Protein AF-A0A973HPZ7-F1 (afdb_monomer_lite)

pLDDT: mean 86.0, std 14.87, range [38.22, 98.25]

Sequence (186 aa):
NDDDDAFWKPLLKDAVTVKKNSGVIDTLVTANVGAGFLAVRHKYDTAIDLEKTPLFQLPVDVSFDSKVNVHMLIDEITYIIQLTAPLAKAKSLLSSEFEQGEQFRIPNLENSFMSSRLLAKHQGDMIRFNLYKRLKQMGHTGDFKLHSITVGNTSNKDYLLAGNGGNNAGSQYGLGRPRFLKSNSE

Foldseek 3Di:
DPPPPDQWADPDNQQWDWDADDDQLGIKIFGQAQADWSKTKGFDPFWDQCVFFQKKKKFKFQVLLAAKWKWWQWPNDIATAGERHDLAQFQADPDPVGPDDDSVPGGGDDPVVNVLRYLYYDDDRMDIDRNVVSCVVSVNDDSGTTGMMMMIDTQGPQRSRDNGSHQHGGRMMTIGDMDGHGPDDD

Radius of gyration: 15.88 Å; chains: 1; bounding box: 36×40×46 Å

Secondary structure (DSSP, 8-state):
---TT-SSEESSTTTEEEEE-SSSS-EEEEESSSSS--EEEEEEEEEEETTTS-EEEEEEE-TT----EEEEEETTEEEEEESSS--TT----SSTTTS-S-GGGSPPPPHHHHHHHEEEE--SSEEEEEHHHHHHHTT--S--EEEEEEEE--S-TT-TTTTSSPPPTT-EEEE---EEE-----

Structure (mmCIF, N/CA/C/O backbone):
data_AF-A0A973HPZ7-F1
#
_entry.id   AF-A0A973HPZ7-F1
#
loop_
_atom_site.group_PDB
_atom_site.id
_atom_site.type_symbol
_atom_site.label_atom_id
_atom_site.label_alt_id
_atom_site.label_comp_id
_a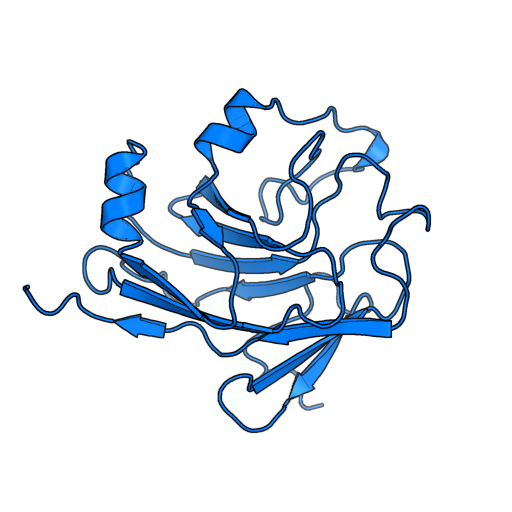tom_site.label_asym_id
_atom_site.label_entity_id
_atom_site.label_seq_id
_atom_site.pdbx_PDB_ins_code
_atom_site.Cartn_x
_atom_site.Cartn_y
_atom_site.Cartn_z
_atom_site.occupancy
_atom_site.B_iso_or_equiv
_atom_site.auth_seq_id
_atom_site.auth_comp_id
_atom_site.auth_asym_id
_atom_site.auth_atom_id
_atom_site.pdbx_PDB_model_num
ATOM 1 N N . ASN A 1 1 ? -10.830 -12.487 -20.595 1.00 38.22 1 ASN A N 1
ATOM 2 C CA . ASN A 1 1 ? -12.158 -12.405 -19.952 1.00 38.22 1 ASN A CA 1
ATOM 3 C C . ASN A 1 1 ? -12.177 -13.158 -18.625 1.00 38.22 1 ASN A C 1
ATOM 5 O O . ASN A 1 1 ? -13.040 -13.994 -18.450 1.00 38.22 1 ASN A O 1
ATOM 9 N N . ASP A 1 2 ? -11.259 -12.858 -17.698 1.00 38.38 2 ASP A N 1
ATOM 10 C CA . ASP A 1 2 ? -11.236 -13.485 -16.354 1.00 38.38 2 ASP A CA 1
ATOM 11 C C . ASP A 1 2 ? -10.651 -12.549 -15.264 1.00 38.38 2 ASP A C 1
ATOM 13 O O . ASP A 1 2 ? -10.336 -12.980 -14.157 1.00 38.38 2 ASP A O 1
ATOM 17 N N . ASP A 1 3 ? -10.483 -11.253 -15.566 1.00 51.22 3 ASP A N 1
ATOM 18 C CA . ASP A 1 3 ? -9.761 -10.302 -14.699 1.00 51.22 3 ASP A CA 1
ATOM 19 C C . ASP A 1 3 ? -10.653 -9.528 -13.710 1.00 51.22 3 ASP A C 1
ATOM 21 O O . ASP A 1 3 ? -10.130 -8.830 -12.839 1.00 51.22 3 ASP A O 1
ATOM 25 N N . ASP A 1 4 ? -11.984 -9.638 -13.794 1.00 54.28 4 ASP A N 1
ATOM 26 C CA . ASP A 1 4 ? -12.874 -8.839 -12.934 1.00 54.28 4 ASP A CA 1
ATOM 27 C C . ASP A 1 4 ? -12.864 -9.286 -11.458 1.00 54.28 4 ASP A C 1
ATOM 29 O O . ASP A 1 4 ? -13.061 -8.450 -10.569 1.00 54.28 4 ASP A O 1
ATOM 33 N N . ASP A 1 5 ? -12.487 -10.544 -11.190 1.00 70.00 5 ASP A N 1
ATOM 34 C CA . ASP A 1 5 ? -12.471 -11.164 -9.853 1.00 70.00 5 ASP A CA 1
ATOM 35 C C . ASP A 1 5 ? -11.104 -11.107 -9.136 1.00 70.00 5 ASP A C 1
ATOM 37 O O . ASP A 1 5 ? -10.918 -11.686 -8.056 1.00 70.00 5 ASP A O 1
ATOM 41 N N . ALA A 1 6 ? -10.098 -10.447 -9.718 1.00 84.31 6 ALA A N 1
ATOM 42 C CA . ALA A 1 6 ? -8.795 -10.301 -9.074 1.00 84.31 6 ALA A CA 1
ATOM 43 C C . ALA A 1 6 ? -8.865 -9.302 -7.900 1.00 84.31 6 ALA A C 1
ATOM 45 O O . ALA A 1 6 ? -9.273 -8.151 -8.066 1.00 84.31 6 ALA A O 1
ATOM 46 N N . PHE A 1 7 ? -8.423 -9.728 -6.707 1.00 93.12 7 PHE A N 1
ATOM 47 C CA . PHE A 1 7 ? -8.368 -8.862 -5.519 1.00 93.12 7 PHE A CA 1
ATOM 48 C C . PHE A 1 7 ? -7.406 -7.683 -5.731 1.00 93.12 7 PHE A C 1
ATOM 50 O O . PHE A 1 7 ? -7.767 -6.529 -5.495 1.00 93.12 7 PHE A O 1
ATOM 57 N N . TRP A 1 8 ? -6.191 -7.980 -6.201 1.00 95.38 8 TRP A N 1
ATOM 58 C CA . TRP A 1 8 ? -5.180 -6.992 -6.559 1.00 95.38 8 TRP A CA 1
ATOM 59 C C . TRP A 1 8 ? -5.318 -6.619 -8.031 1.00 95.38 8 TRP A C 1
ATOM 61 O O . TRP A 1 8 ? -5.149 -7.471 -8.902 1.00 95.38 8 TRP A O 1
ATOM 71 N N . LYS A 1 9 ? -5.592 -5.343 -8.308 1.00 94.25 9 LYS A N 1
ATOM 72 C CA . LYS A 1 9 ? -5.740 -4.830 -9.674 1.00 94.25 9 LYS A CA 1
ATOM 73 C C . LYS A 1 9 ? -4.526 -3.976 -10.047 1.00 94.25 9 LYS A C 1
ATOM 75 O O . LYS A 1 9 ? -4.103 -3.173 -9.213 1.00 94.25 9 LYS A O 1
ATOM 80 N N . PRO A 1 10 ? -3.953 -4.112 -11.257 1.00 92.00 10 PRO A N 1
ATOM 81 C CA . PRO A 1 10 ? -2.923 -3.198 -11.747 1.00 92.00 10 PRO A CA 1
ATOM 82 C C . PRO A 1 10 ? -3.340 -1.736 -11.567 1.00 92.00 10 PRO A C 1
ATOM 84 O O . PRO A 1 10 ? -4.463 -1.369 -11.910 1.00 92.00 10 PRO A O 1
ATOM 87 N N . LEU A 1 11 ? -2.444 -0.894 -11.045 1.00 87.56 11 LEU A N 1
ATOM 88 C CA . LEU A 1 11 ? -2.705 0.546 -10.966 1.00 87.56 11 LEU A CA 1
ATOM 89 C C . LEU A 1 11 ? -2.768 1.165 -12.371 1.00 87.56 11 LEU A C 1
ATOM 91 O O . LEU A 1 11 ? -3.640 1.980 -12.657 1.00 87.56 11 LEU A O 1
ATOM 95 N N . LEU A 1 12 ? -1.863 0.727 -13.249 1.00 84.44 12 LEU A N 1
ATOM 96 C CA . LEU A 1 12 ? -1.909 0.957 -14.688 1.00 84.44 12 LEU A CA 1
ATOM 97 C C . LEU A 1 12 ? -1.999 -0.397 -15.384 1.00 84.44 12 LEU A C 1
ATOM 99 O O . LEU A 1 12 ? -1.147 -1.257 -15.159 1.00 84.44 12 LEU A O 1
ATOM 103 N N . LYS A 1 13 ? -3.024 -0.566 -16.226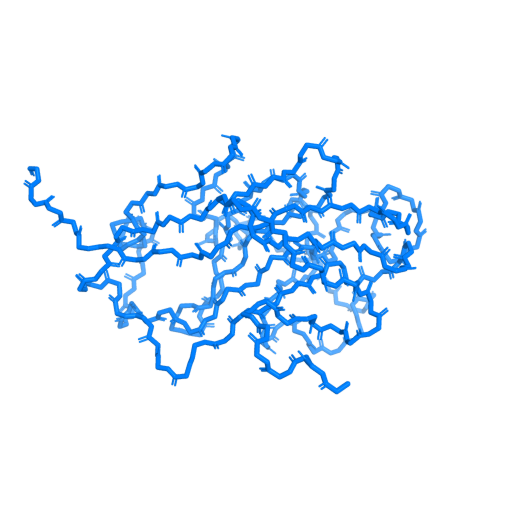 1.00 82.00 13 LYS A N 1
ATOM 104 C CA . LYS A 1 13 ? -3.415 -1.855 -16.814 1.00 82.00 13 LYS A CA 1
ATOM 105 C C . LYS A 1 13 ? -2.251 -2.619 -17.451 1.00 82.00 13 LYS A C 1
ATOM 107 O O . LYS A 1 13 ? -2.111 -3.809 -17.205 1.00 82.00 13 LYS A O 1
ATOM 112 N N . ASP A 1 14 ? -1.394 -1.925 -18.194 1.00 84.12 14 ASP A N 1
ATOM 113 C CA . ASP A 1 14 ? -0.334 -2.567 -18.979 1.00 84.12 14 ASP A CA 1
ATOM 114 C C . ASP A 1 14 ? 1.038 -2.548 -18.287 1.00 84.12 14 ASP A C 1
ATOM 116 O O . ASP A 1 14 ? 2.003 -3.117 -18.799 1.00 84.12 14 ASP A O 1
ATOM 120 N N . ALA A 1 15 ? 1.150 -1.923 -17.110 1.00 84.25 15 ALA A N 1
ATOM 121 C CA . ALA A 1 15 ? 2.433 -1.770 -16.427 1.00 84.25 15 ALA A CA 1
ATOM 122 C C . ALA A 1 15 ? 2.875 -3.044 -15.691 1.00 84.25 15 ALA A C 1
ATOM 124 O O . ALA A 1 15 ? 4.076 -3.284 -15.533 1.00 84.25 15 ALA A O 1
ATOM 125 N N . VAL A 1 16 ? 1.919 -3.871 -15.257 1.00 89.56 16 VAL A N 1
ATOM 126 C CA . VAL A 1 16 ? 2.193 -5.095 -14.499 1.00 89.56 16 VAL A CA 1
ATOM 127 C C . VAL A 1 16 ? 1.303 -6.246 -14.947 1.00 89.56 16 VAL A C 1
ATOM 129 O O . VAL A 1 16 ? 0.137 -6.056 -15.280 1.00 89.56 16 VAL A O 1
ATOM 132 N N . THR A 1 17 ? 1.843 -7.458 -14.893 1.00 92.94 17 THR A N 1
ATOM 133 C CA . THR A 1 17 ? 1.074 -8.699 -14.982 1.00 92.94 17 THR A CA 1
ATOM 134 C C . THR A 1 17 ? 0.812 -9.223 -13.573 1.00 92.94 17 THR A C 1
ATOM 136 O O . THR A 1 17 ? 1.745 -9.355 -12.778 1.00 92.94 17 THR A O 1
ATOM 139 N N . VAL A 1 18 ? -0.444 -9.554 -13.271 1.00 93.94 18 VAL A N 1
ATOM 140 C CA . VAL A 1 18 ? -0.862 -10.158 -11.998 1.00 93.94 18 VAL A CA 1
ATOM 141 C C . VAL A 1 18 ? -1.233 -11.615 -12.249 1.00 93.94 18 VAL A C 1
ATOM 143 O O . VAL A 1 18 ? -2.112 -11.902 -13.057 1.00 93.94 18 VAL A O 1
ATOM 146 N N . LYS A 1 19 ? -0.563 -12.549 -11.573 1.00 94.25 19 LYS A N 1
ATOM 147 C CA . LYS A 1 19 ? -0.859 -13.986 -11.661 1.00 94.25 19 LYS A CA 1
ATOM 148 C C . LYS A 1 19 ? -1.298 -14.519 -10.307 1.00 94.25 19 LYS A C 1
ATOM 150 O O . LYS A 1 19 ? -0.642 -14.262 -9.300 1.00 94.25 19 LYS A O 1
ATOM 155 N N . LYS A 1 20 ? -2.378 -15.302 -10.291 1.00 91.94 20 LYS A N 1
ATOM 156 C CA . LYS A 1 20 ? -2.768 -16.079 -9.109 1.00 91.94 20 LYS A CA 1
ATOM 157 C C . LYS A 1 20 ? -1.702 -17.139 -8.819 1.00 91.94 20 LYS A C 1
ATOM 159 O O . LYS A 1 20 ? -1.174 -17.761 -9.740 1.00 91.94 20 LYS A O 1
ATOM 164 N N . ASN A 1 21 ? -1.419 -17.340 -7.543 1.00 88.25 21 ASN A N 1
ATOM 165 C CA . ASN A 1 21 ? -0.536 -18.369 -7.016 1.00 88.25 21 ASN A CA 1
ATOM 166 C C . ASN A 1 21 ? -1.264 -19.155 -5.910 1.00 88.25 21 ASN A C 1
ATOM 168 O O . ASN A 1 21 ? -2.308 -18.730 -5.415 1.00 88.25 21 ASN A O 1
ATOM 172 N N . SER A 1 22 ? -0.735 -20.314 -5.525 1.00 83.19 22 SER A N 1
ATOM 173 C CA . SER A 1 22 ? -1.261 -21.108 -4.411 1.00 83.19 22 SER A CA 1
ATOM 174 C C . SER A 1 22 ? -0.506 -20.816 -3.115 1.00 83.19 22 SER A C 1
ATOM 176 O O . SER A 1 22 ? 0.723 -20.796 -3.116 1.00 83.19 22 SER A O 1
ATOM 178 N N . GLY A 1 23 ? -1.225 -20.692 -1.998 1.00 89.38 23 GLY A N 1
ATOM 179 C CA . GLY A 1 23 ? -0.636 -20.577 -0.661 1.00 89.38 23 GLY A CA 1
ATOM 180 C C . GLY A 1 23 ? -0.985 -19.270 0.044 1.00 89.38 23 GLY A C 1
ATOM 181 O O . GLY A 1 23 ? -2.019 -18.662 -0.216 1.00 89.38 23 GLY A O 1
ATOM 182 N N . VAL A 1 24 ? -0.132 -18.869 0.991 1.00 91.56 24 VAL A N 1
ATOM 183 C CA . VAL A 1 24 ? -0.304 -17.630 1.771 1.00 91.56 24 VAL A CA 1
ATOM 184 C C . VAL A 1 24 ? 0.003 -16.394 0.915 1.00 91.56 24 VAL A C 1
ATOM 186 O O . VAL A 1 24 ? -0.694 -15.385 1.021 1.00 91.56 24 VAL A O 1
ATOM 189 N N . ILE A 1 25 ? 1.010 -16.501 0.046 1.00 94.75 25 ILE A N 1
ATOM 190 C CA . ILE A 1 25 ? 1.275 -15.575 -1.057 1.00 94.75 25 ILE A CA 1
ATOM 191 C C . ILE A 1 25 ? 0.462 -16.068 -2.257 1.00 94.75 25 ILE A C 1
ATOM 193 O O . ILE A 1 25 ? 0.878 -16.984 -2.965 1.00 94.75 25 ILE A O 1
ATOM 197 N N . ASP A 1 26 ? -0.731 -15.508 -2.445 1.00 93.50 26 ASP A N 1
ATOM 198 C CA . ASP A 1 26 ? -1.705 -15.965 -3.446 1.00 93.50 26 ASP A CA 1
ATOM 199 C C . ASP A 1 26 ? -1.643 -15.180 -4.763 1.00 93.50 26 ASP A C 1
ATOM 201 O O . ASP A 1 26 ? -2.379 -15.473 -5.707 1.00 93.50 26 ASP A O 1
ATOM 205 N N . THR A 1 27 ? -0.766 -14.182 -4.840 1.00 95.94 27 THR A N 1
ATOM 206 C CA . THR A 1 27 ? -0.644 -13.280 -5.979 1.00 95.94 27 THR A CA 1
ATOM 207 C C . THR A 1 27 ? 0.823 -12.983 -6.263 1.00 95.94 27 THR A C 1
ATOM 209 O O . THR A 1 27 ? 1.549 -12.536 -5.381 1.00 95.94 27 THR A O 1
ATOM 212 N N . LEU A 1 28 ? 1.255 -13.184 -7.506 1.00 95.25 28 LEU A N 1
ATOM 213 C CA . LEU A 1 28 ? 2.558 -12.757 -8.012 1.00 95.25 28 LEU A CA 1
ATOM 214 C C . LEU A 1 28 ? 2.364 -11.570 -8.958 1.00 95.25 28 LEU A C 1
ATOM 216 O O . LEU A 1 28 ? 1.646 -11.675 -9.955 1.00 95.25 28 LEU A O 1
ATOM 220 N N . VAL A 1 29 ? 3.022 -10.454 -8.666 1.00 94.44 29 VAL A N 1
ATOM 221 C CA . VAL A 1 29 ? 3.019 -9.253 -9.506 1.00 94.44 29 VAL A CA 1
ATOM 222 C C . VAL A 1 29 ? 4.350 -9.164 -10.235 1.00 94.44 29 VAL A C 1
ATOM 224 O O . VAL A 1 29 ? 5.397 -9.283 -9.610 1.00 94.44 29 VAL A O 1
ATOM 227 N N . THR A 1 30 ? 4.324 -8.963 -11.550 1.00 93.31 30 THR A N 1
ATOM 228 C CA . THR A 1 30 ? 5.522 -8.837 -12.395 1.00 93.31 30 THR A CA 1
ATOM 229 C C . THR A 1 30 ? 5.471 -7.541 -13.193 1.00 93.31 30 THR A C 1
ATOM 231 O O . THR A 1 30 ? 4.459 -7.259 -13.829 1.00 93.31 30 THR A O 1
ATOM 234 N N . ALA A 1 31 ? 6.550 -6.762 -13.190 1.00 89.44 31 ALA A N 1
ATOM 235 C CA . ALA A 1 31 ? 6.679 -5.578 -14.035 1.00 89.44 31 ALA A CA 1
ATOM 236 C C . ALA A 1 31 ? 6.763 -5.974 -15.516 1.00 89.44 31 ALA A C 1
ATOM 238 O O . ALA A 1 31 ? 7.621 -6.771 -15.895 1.00 89.44 31 ALA A O 1
ATOM 239 N N . ASN A 1 32 ? 5.921 -5.387 -16.367 1.00 87.12 32 ASN A N 1
ATOM 240 C CA . ASN A 1 32 ? 5.979 -5.619 -17.816 1.00 87.12 32 ASN A CA 1
ATOM 241 C C . ASN A 1 32 ? 7.045 -4.748 -18.493 1.00 87.12 32 ASN A C 1
ATOM 243 O O . ASN A 1 32 ? 7.575 -5.102 -19.543 1.00 87.12 32 ASN A O 1
ATOM 247 N N . VAL A 1 33 ? 7.364 -3.605 -17.885 1.00 76.94 33 VAL A N 1
ATOM 248 C CA . VAL A 1 33 ? 8.293 -2.598 -18.404 1.00 76.94 33 VAL A CA 1
ATOM 249 C C . VAL A 1 33 ? 9.243 -2.136 -17.298 1.00 76.94 33 VAL A C 1
ATOM 251 O O . VAL A 1 33 ? 8.873 -2.102 -16.129 1.00 76.94 33 VAL A O 1
ATOM 254 N N . GLY A 1 34 ? 10.475 -1.764 -17.660 1.00 66.44 34 GLY A N 1
ATOM 255 C CA . GLY A 1 34 ? 11.504 -1.291 -16.715 1.00 66.44 34 GLY A CA 1
ATOM 256 C C . GLY A 1 34 ? 11.389 0.185 -16.319 1.00 66.44 34 GLY A C 1
ATOM 257 O O . GLY A 1 34 ? 12.349 0.777 -15.829 1.00 66.44 34 GLY A O 1
ATOM 258 N N . ALA A 1 35 ? 10.244 0.802 -16.601 1.00 63.44 35 ALA A N 1
ATOM 259 C CA . ALA A 1 35 ? 9.969 2.205 -16.346 1.00 63.44 35 ALA A CA 1
ATOM 260 C C . ALA A 1 35 ? 8.498 2.381 -15.963 1.00 63.44 35 ALA A C 1
ATOM 262 O O . ALA A 1 35 ? 7.616 1.833 -16.620 1.00 63.44 35 ALA A O 1
ATOM 263 N N . GLY A 1 36 ? 8.229 3.177 -14.928 1.00 65.06 36 GLY A N 1
ATOM 264 C CA . GLY A 1 36 ? 6.864 3.508 -14.513 1.00 65.06 36 GLY A CA 1
ATOM 265 C C . GLY A 1 36 ? 6.405 2.797 -13.243 1.00 65.06 36 GLY A C 1
ATOM 266 O O . GLY A 1 36 ? 7.203 2.437 -12.374 1.00 65.06 36 GLY A O 1
ATOM 267 N N . PHE A 1 37 ? 5.086 2.676 -13.107 1.00 72.88 37 PHE A N 1
ATOM 268 C CA . PHE A 1 37 ? 4.442 2.153 -11.907 1.00 72.88 37 PHE A CA 1
ATOM 269 C C . PHE A 1 37 ? 4.437 0.619 -11.908 1.00 72.88 37 PHE A C 1
ATOM 271 O O . PHE A 1 37 ? 3.612 -0.003 -12.572 1.00 72.88 37 PHE A O 1
ATOM 278 N N . LEU A 1 38 ? 5.302 0.004 -11.102 1.00 87.00 38 LEU A N 1
ATOM 279 C CA . LEU A 1 38 ? 5.141 -1.378 -10.652 1.00 87.00 38 LEU A CA 1
ATOM 280 C C . LEU A 1 38 ? 4.215 -1.349 -9.432 1.00 87.00 38 LEU A C 1
ATOM 282 O O . LEU A 1 38 ? 4.675 -1.340 -8.292 1.00 87.00 38 LEU A O 1
ATOM 286 N N . ALA A 1 39 ? 2.904 -1.259 -9.666 1.00 90.44 39 ALA A N 1
ATOM 287 C CA . ALA A 1 39 ? 1.937 -1.097 -8.587 1.00 90.44 39 ALA A CA 1
ATOM 288 C C . ALA A 1 39 ? 0.619 -1.838 -8.830 1.00 90.44 39 ALA A C 1
ATOM 290 O O . ALA A 1 39 ? 0.079 -1.835 -9.938 1.00 90.44 39 ALA A O 1
ATOM 291 N N . VAL A 1 40 ? 0.074 -2.407 -7.756 1.00 94.31 40 VAL A N 1
ATOM 292 C CA . VAL A 1 40 ? -1.291 -2.942 -7.693 1.00 94.31 40 VAL A CA 1
ATOM 293 C C . VAL A 1 40 ? -2.066 -2.288 -6.561 1.00 94.31 40 VAL A C 1
ATOM 295 O O . VAL A 1 40 ? -1.496 -1.912 -5.536 1.00 94.31 40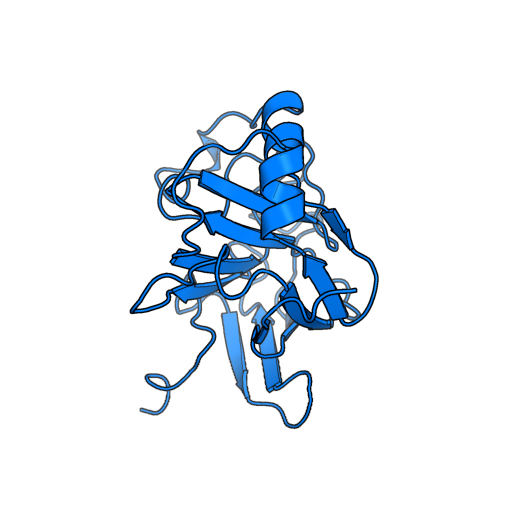 VAL A O 1
ATOM 298 N N . ARG A 1 41 ? -3.379 -2.170 -6.732 1.00 95.56 41 ARG A N 1
ATOM 299 C CA . ARG A 1 41 ? -4.299 -1.580 -5.768 1.00 95.56 41 ARG A CA 1
ATOM 300 C C . ARG A 1 41 ? -5.492 -2.489 -5.532 1.00 95.56 41 ARG A C 1
ATOM 302 O O . ARG A 1 41 ? -6.059 -3.048 -6.467 1.00 95.56 41 ARG A O 1
ATOM 309 N N . HIS A 1 42 ? -5.913 -2.548 -4.278 1.00 96.31 42 HIS A N 1
ATOM 310 C CA . HIS A 1 42 ? -7.247 -2.978 -3.901 1.00 96.31 42 HIS A CA 1
ATOM 311 C C . HIS A 1 42 ? -7.993 -1.795 -3.278 1.00 96.31 42 HIS A C 1
ATOM 313 O O . HIS A 1 42 ? -7.506 -1.185 -2.322 1.00 96.31 42 HIS A O 1
ATOM 319 N N . LYS A 1 43 ? -9.159 -1.458 -3.835 1.00 96.00 43 LYS A N 1
ATOM 320 C CA . LYS A 1 43 ? -10.108 -0.501 -3.253 1.00 96.00 43 LYS A CA 1
ATOM 321 C C . LYS A 1 43 ? -11.233 -1.306 -2.616 1.00 96.00 43 LYS A C 1
ATOM 323 O O . LYS A 1 43 ? -11.790 -2.169 -3.285 1.00 96.00 43 LYS A O 1
ATOM 328 N N . TYR A 1 44 ? -11.540 -1.026 -1.356 1.00 95.06 44 TYR A N 1
ATOM 329 C CA . TYR A 1 44 ? -12.644 -1.690 -0.675 1.00 95.06 44 TYR A CA 1
ATOM 330 C C . TYR A 1 44 ? -13.962 -1.013 -1.051 1.00 95.06 44 TYR A C 1
ATOM 332 O O . TYR A 1 44 ? -14.065 0.210 -0.960 1.00 95.06 44 TYR A O 1
ATOM 340 N N . ASP A 1 45 ? -14.975 -1.803 -1.408 1.00 94.12 45 ASP A N 1
ATOM 341 C CA . ASP A 1 45 ? -16.326 -1.285 -1.678 1.00 94.12 45 ASP A CA 1
ATOM 342 C C . ASP A 1 45 ? -16.941 -0.642 -0.426 1.00 94.12 45 ASP A C 1
ATOM 344 O O . ASP A 1 45 ? -17.664 0.347 -0.497 1.00 94.12 45 ASP A O 1
ATOM 348 N N . THR A 1 46 ? -16.622 -1.194 0.747 1.00 96.00 46 THR A N 1
ATOM 349 C CA . THR A 1 46 ? -16.927 -0.614 2.058 1.00 96.00 46 THR A CA 1
ATOM 350 C C . THR A 1 46 ? -15.631 -0.441 2.829 1.00 96.00 46 THR A C 1
ATOM 352 O O . THR A 1 46 ? -14.891 -1.406 3.019 1.00 96.00 46 THR A O 1
ATOM 355 N N . ALA A 1 47 ? -15.356 0.782 3.284 1.00 97.12 47 ALA A N 1
ATOM 356 C CA . ALA A 1 47 ? -14.131 1.077 4.014 1.00 97.12 47 ALA A CA 1
ATOM 357 C C . ALA A 1 47 ? -14.014 0.228 5.292 1.00 97.12 47 ALA A C 1
ATOM 359 O O . ALA A 1 47 ? -14.994 0.013 6.013 1.00 97.12 47 ALA A O 1
ATOM 360 N N . ILE A 1 48 ? -12.802 -0.245 5.579 1.00 97.81 48 ILE A N 1
ATOM 361 C CA . ILE A 1 48 ? -12.534 -1.075 6.751 1.00 97.81 48 ILE A CA 1
ATOM 362 C C . ILE A 1 48 ? -12.465 -0.189 7.993 1.00 97.81 48 ILE A C 1
ATOM 364 O O . ILE A 1 48 ? -11.674 0.749 8.061 1.00 97.81 48 ILE A O 1
ATOM 368 N N . ASP A 1 49 ? -13.283 -0.524 8.985 1.00 98.00 49 ASP A N 1
ATOM 369 C CA . ASP A 1 49 ? -13.334 0.142 10.282 1.00 98.00 49 ASP A CA 1
ATOM 370 C C . ASP A 1 49 ? -12.212 -0.366 11.197 1.00 98.00 49 ASP A C 1
ATOM 372 O O . ASP A 1 49 ? -12.299 -1.458 11.775 1.00 98.00 49 ASP A O 1
ATOM 376 N N . LEU A 1 50 ? -11.141 0.417 11.324 1.00 97.69 50 LEU A N 1
ATOM 377 C CA . LEU A 1 50 ? -9.969 0.009 12.093 1.00 97.69 50 LEU A CA 1
ATOM 378 C C . LEU A 1 50 ? -10.217 0.029 13.604 1.00 97.69 50 LEU A C 1
ATOM 380 O O . LEU A 1 50 ? -9.472 -0.625 14.326 1.00 97.69 50 LEU A O 1
ATOM 384 N N . GLU A 1 51 ? -11.263 0.694 14.098 1.00 96.38 51 GLU A N 1
ATOM 385 C CA . GLU A 1 51 ? -11.621 0.600 15.518 1.00 96.38 51 GLU A CA 1
ATOM 386 C C . GLU A 1 51 ? -12.180 -0.791 15.850 1.00 96.38 51 GLU A C 1
ATOM 388 O O . GLU A 1 51 ? -11.896 -1.359 16.906 1.00 96.38 51 GLU A O 1
ATOM 393 N N . LYS A 1 52 ? -12.938 -1.382 14.915 1.00 96.81 52 LYS A N 1
ATOM 394 C CA . LYS A 1 52 ? -13.549 -2.713 15.073 1.00 96.81 52 LYS A CA 1
ATOM 395 C C . LYS A 1 52 ? -12.581 -3.848 14.762 1.00 96.81 52 LYS A C 1
ATOM 397 O O . LYS A 1 52 ? -12.608 -4.883 15.431 1.00 96.81 52 LYS A O 1
ATOM 402 N N . THR A 1 53 ? -11.745 -3.680 13.740 1.00 97.12 53 THR A N 1
ATOM 403 C CA . THR A 1 53 ? -10.769 -4.688 13.299 1.00 97.12 53 THR A CA 1
ATOM 404 C C . THR A 1 53 ? -9.366 -4.081 13.199 1.00 97.12 53 THR A C 1
ATOM 406 O O . THR A 1 53 ? -8.863 -3.856 12.096 1.00 97.12 53 THR A O 1
ATOM 409 N N . PRO A 1 54 ? -8.725 -3.787 14.345 1.00 97.00 54 PRO A N 1
ATOM 410 C CA . PRO A 1 54 ? -7.492 -3.002 14.393 1.00 97.00 54 PRO A CA 1
ATOM 411 C C . PRO A 1 54 ? -6.237 -3.765 13.964 1.00 97.00 54 PRO A C 1
ATOM 413 O O . PRO A 1 54 ? -5.223 -3.140 13.643 1.00 97.00 54 PRO A O 1
ATOM 416 N N . LEU A 1 55 ? -6.247 -5.101 14.006 1.00 97.50 55 LEU A N 1
ATOM 417 C CA . LEU A 1 55 ? -5.065 -5.903 13.705 1.00 97.50 55 LEU A CA 1
ATOM 418 C C . LEU A 1 55 ? -4.950 -6.110 12.195 1.00 97.50 55 LEU A C 1
ATOM 420 O O . LEU A 1 55 ? -5.715 -6.882 11.620 1.00 97.50 55 LEU A O 1
ATOM 424 N N . PHE A 1 56 ? -3.968 -5.452 11.582 1.00 98.06 56 PHE A N 1
ATOM 425 C CA . PHE A 1 56 ? -3.632 -5.610 10.173 1.00 98.06 56 PHE A CA 1
ATOM 426 C C . PHE A 1 56 ? -2.639 -6.755 9.981 1.00 98.06 56 PHE A C 1
ATOM 428 O O . PHE A 1 56 ? -1.660 -6.868 10.727 1.00 98.06 56 PHE A O 1
ATOM 435 N N . GLN A 1 57 ? -2.882 -7.574 8.961 1.00 98.12 57 GLN A N 1
ATOM 436 C CA . GLN A 1 57 ? -1.960 -8.586 8.461 1.00 98.12 57 GLN A CA 1
ATOM 437 C C . GLN A 1 57 ? -1.874 -8.514 6.942 1.00 98.12 57 GLN A C 1
ATOM 439 O O . GLN A 1 57 ? -2.907 -8.453 6.278 1.00 98.12 57 GLN A O 1
ATOM 444 N N . LEU A 1 58 ? -0.669 -8.588 6.391 1.00 98.19 58 LEU A N 1
ATOM 445 C CA . LEU A 1 58 ? -0.456 -8.743 4.957 1.00 98.19 58 LEU A CA 1
ATOM 446 C C . LEU A 1 58 ? 0.769 -9.628 4.716 1.00 98.19 58 LEU A C 1
ATOM 448 O O . LEU A 1 58 ? 1.883 -9.201 5.032 1.00 98.19 58 LEU A O 1
ATOM 452 N N . PRO A 1 59 ? 0.578 -10.830 4.148 1.00 97.81 59 PRO A N 1
ATOM 453 C CA . PRO A 1 59 ? 1.687 -11.609 3.633 1.00 97.81 59 PRO A CA 1
ATOM 454 C C . PRO A 1 59 ? 2.323 -10.903 2.437 1.00 97.81 59 PRO A C 1
ATOM 456 O O . PRO A 1 59 ? 1.612 -10.455 1.532 1.00 97.81 59 PRO A O 1
ATOM 459 N N . VAL A 1 60 ? 3.646 -10.816 2.430 1.00 96.62 60 VAL A N 1
ATOM 460 C CA . VAL A 1 60 ? 4.435 -10.174 1.376 1.00 96.62 60 VAL A CA 1
ATOM 461 C C . VAL A 1 60 ? 5.657 -11.022 1.057 1.00 96.62 60 VAL A C 1
ATOM 463 O O . VAL A 1 60 ? 6.247 -11.618 1.945 1.00 96.62 60 VAL A O 1
ATOM 466 N N . ASP A 1 61 ? 6.065 -11.055 -0.203 1.00 95.44 61 ASP A N 1
ATOM 467 C CA . ASP A 1 61 ? 7.340 -11.639 -0.609 1.00 95.44 61 ASP A CA 1
ATOM 468 C C . ASP A 1 61 ? 8.069 -10.652 -1.517 1.00 95.44 61 ASP A C 1
ATOM 470 O O . ASP A 1 61 ? 7.682 -10.408 -2.659 1.00 95.44 61 ASP A O 1
ATOM 474 N N . VAL A 1 62 ? 9.119 -10.045 -0.973 1.00 90.69 62 VAL A N 1
ATOM 475 C CA . VAL A 1 62 ? 9.972 -9.072 -1.668 1.00 90.69 62 VAL A CA 1
ATOM 476 C C . VAL A 1 62 ? 11.389 -9.611 -1.874 1.00 90.69 62 VAL A C 1
ATOM 478 O O . VAL A 1 62 ? 12.311 -8.832 -2.095 1.00 90.69 62 VAL A O 1
ATOM 481 N N . SER A 1 63 ? 11.572 -10.936 -1.816 1.00 85.25 63 SER A N 1
ATOM 482 C CA . SER A 1 63 ? 12.874 -11.599 -2.003 1.00 85.25 63 SER A CA 1
ATOM 483 C C . SER A 1 63 ? 13.468 -11.433 -3.409 1.00 85.25 63 SER A C 1
ATOM 485 O O . SER A 1 63 ? 14.658 -11.641 -3.607 1.00 85.25 63 SER A O 1
ATOM 487 N N . PHE A 1 64 ? 12.664 -10.997 -4.379 1.00 80.38 64 PHE A N 1
ATOM 488 C CA . PHE A 1 64 ? 13.059 -10.740 -5.768 1.00 80.38 64 PHE A CA 1
ATOM 489 C C . PHE A 1 64 ? 13.735 -9.368 -5.989 1.00 80.38 64 PHE A C 1
ATOM 491 O O . PHE A 1 64 ? 13.751 -8.871 -7.116 1.00 80.38 64 PHE A O 1
ATOM 498 N N . ASP A 1 65 ? 14.203 -8.707 -4.924 1.00 79.00 65 ASP A N 1
ATOM 499 C CA . ASP A 1 65 ? 14.829 -7.371 -4.934 1.00 79.00 65 ASP A CA 1
ATOM 500 C C . ASP A 1 65 ? 13.982 -6.238 -5.548 1.00 79.00 65 ASP A C 1
ATOM 502 O O . ASP A 1 65 ? 14.475 -5.134 -5.808 1.00 79.00 65 ASP A O 1
ATOM 506 N N . SER A 1 66 ? 12.679 -6.461 -5.742 1.00 88.38 66 SER A N 1
ATOM 507 C CA . SER A 1 66 ? 11.772 -5.403 -6.180 1.00 88.38 66 SER A CA 1
ATOM 508 C C . SER A 1 66 ? 11.698 -4.307 -5.138 1.00 88.38 66 SER A C 1
ATOM 510 O O . SER A 1 66 ? 11.450 -4.560 -3.961 1.00 88.38 66 SER A O 1
ATOM 512 N N . LYS A 1 67 ? 11.840 -3.065 -5.587 1.00 88.25 67 LYS A N 1
ATOM 513 C CA . LYS A 1 67 ? 11.695 -1.846 -4.797 1.00 88.25 67 LYS A CA 1
ATOM 514 C C . LYS A 1 67 ? 10.219 -1.493 -4.720 1.00 88.25 67 LYS A C 1
ATOM 516 O O . LYS A 1 67 ? 9.697 -0.874 -5.640 1.00 88.25 67 LYS A O 1
ATOM 521 N N . VAL A 1 68 ? 9.546 -1.852 -3.635 1.00 91.00 68 VAL A N 1
ATOM 522 C CA . VAL A 1 68 ? 8.128 -1.539 -3.399 1.00 91.00 68 VAL A CA 1
ATOM 523 C C . VAL A 1 68 ? 7.904 -1.119 -1.950 1.00 91.00 68 VAL A C 1
ATOM 525 O O . VAL A 1 68 ? 8.732 -1.393 -1.085 1.00 91.00 68 VAL A O 1
ATOM 528 N N . ASN A 1 69 ? 6.799 -0.427 -1.690 1.00 94.12 69 ASN A N 1
ATOM 529 C CA . ASN A 1 69 ? 6.284 -0.083 -0.367 1.00 94.12 69 ASN A CA 1
ATOM 530 C C . ASN A 1 69 ? 4.766 -0.309 -0.343 1.00 94.12 69 ASN A C 1
ATOM 532 O O . ASN A 1 69 ? 4.125 -0.393 -1.394 1.00 94.12 69 ASN A O 1
ATOM 536 N N . VAL A 1 70 ? 4.181 -0.379 0.853 1.00 96.38 70 VAL A N 1
ATOM 537 C CA . VAL A 1 70 ? 2.721 -0.419 1.019 1.00 96.38 70 VAL A CA 1
ATOM 538 C C . VAL A 1 70 ? 2.218 0.985 1.322 1.00 96.38 70 VAL A C 1
ATOM 540 O O . VAL A 1 70 ? 2.729 1.647 2.222 1.00 96.38 70 VAL A O 1
ATOM 543 N N . HIS A 1 71 ? 1.196 1.419 0.599 1.00 96.25 71 HIS A N 1
ATOM 544 C CA . HIS A 1 71 ? 0.497 2.684 0.768 1.00 96.25 71 HIS A CA 1
ATOM 545 C C . HIS A 1 71 ? -0.944 2.404 1.191 1.00 96.25 71 HIS A C 1
ATOM 547 O O . HIS A 1 71 ? -1.634 1.596 0.571 1.00 96.25 71 HIS A O 1
ATOM 553 N N . MET A 1 72 ? -1.405 3.068 2.244 1.00 97.19 72 MET A N 1
ATOM 554 C CA . MET A 1 72 ? -2.737 2.892 2.817 1.00 97.19 72 MET A CA 1
ATOM 555 C C . MET A 1 72 ? -3.467 4.225 2.814 1.00 97.19 72 MET A C 1
ATOM 557 O O . MET A 1 72 ? -2.968 5.185 3.396 1.00 97.19 72 MET A O 1
ATOM 561 N N . LEU A 1 73 ? -4.636 4.281 2.178 1.00 97.00 73 LEU A N 1
ATOM 562 C CA . LEU A 1 73 ? -5.488 5.471 2.195 1.00 97.00 73 LEU A CA 1
ATOM 563 C C . LEU A 1 73 ? -6.475 5.370 3.360 1.00 97.00 73 LEU A C 1
ATOM 565 O O . LEU A 1 73 ? -7.367 4.518 3.319 1.00 97.00 73 LEU A O 1
ATOM 569 N N . ILE A 1 74 ? -6.299 6.213 4.377 1.00 97.06 74 ILE A N 1
ATOM 570 C CA . ILE A 1 74 ? -7.065 6.206 5.627 1.00 97.06 74 ILE A CA 1
ATOM 571 C C . ILE A 1 74 ? -7.612 7.607 5.873 1.00 97.06 74 ILE A C 1
ATOM 573 O O . ILE A 1 74 ? -6.817 8.526 6.055 1.00 97.06 74 ILE A O 1
ATOM 577 N N . ASP A 1 75 ? -8.936 7.764 5.856 1.00 95.50 75 ASP A N 1
ATOM 578 C CA . ASP A 1 75 ? -9.625 9.064 5.948 1.00 95.50 75 ASP A CA 1
ATOM 579 C C . ASP A 1 75 ? -8.983 10.128 5.043 1.00 95.50 75 ASP A C 1
ATOM 581 O O . ASP A 1 75 ? -8.541 11.179 5.497 1.00 95.50 75 ASP A O 1
ATOM 585 N N . GLU A 1 76 ? -8.826 9.793 3.760 1.00 91.88 76 GLU A N 1
ATOM 586 C CA . GLU A 1 76 ? -8.169 10.629 2.735 1.00 91.88 76 GLU A CA 1
ATOM 587 C C . GLU A 1 76 ? -6.657 10.855 2.929 1.00 91.88 76 GLU A C 1
ATOM 589 O O . GLU A 1 76 ? -5.975 11.311 2.016 1.00 91.88 76 GLU A O 1
ATOM 594 N N . ILE A 1 77 ? -6.074 10.438 4.053 1.00 94.81 77 ILE A N 1
ATOM 595 C CA . ILE A 1 77 ? -4.644 10.564 4.329 1.00 94.81 77 ILE A CA 1
ATOM 596 C C . ILE A 1 77 ? -3.906 9.297 3.898 1.00 94.81 77 ILE A C 1
ATOM 598 O O . ILE A 1 77 ? -4.251 8.176 4.270 1.00 94.81 77 ILE A O 1
ATOM 602 N N . THR A 1 78 ? -2.819 9.469 3.145 1.00 95.31 78 THR A N 1
ATOM 603 C CA . THR A 1 78 ? -1.981 8.340 2.722 1.00 95.31 78 THR A CA 1
ATOM 604 C C . THR A 1 78 ? -0.854 8.064 3.709 1.00 95.31 78 THR A C 1
ATOM 606 O O . THR A 1 78 ? 0.028 8.897 3.918 1.00 95.31 78 THR A O 1
ATOM 609 N N . TYR A 1 79 ? -0.852 6.857 4.262 1.00 96.81 79 TYR A N 1
ATOM 610 C CA . TYR A 1 79 ? 0.178 6.324 5.145 1.00 96.81 79 TYR A CA 1
ATOM 611 C C . TYR A 1 79 ? 1.026 5.260 4.444 1.00 96.81 79 TYR A C 1
ATOM 613 O O . TYR A 1 79 ? 0.590 4.654 3.467 1.00 96.81 79 TYR A O 1
ATOM 621 N N . ILE A 1 80 ? 2.244 5.026 4.935 1.00 96.06 80 ILE A N 1
ATOM 622 C CA . ILE A 1 80 ? 3.242 4.180 4.269 1.00 96.06 80 ILE A CA 1
ATOM 623 C C . ILE A 1 80 ? 3.804 3.144 5.235 1.00 96.06 80 ILE A C 1
ATOM 625 O O . ILE A 1 80 ? 4.194 3.475 6.354 1.00 96.06 80 ILE A O 1
ATOM 629 N N . ILE A 1 81 ? 3.934 1.906 4.774 1.00 97.06 81 ILE A N 1
ATOM 630 C CA . ILE A 1 81 ? 4.812 0.903 5.377 1.00 97.06 81 ILE A CA 1
ATOM 631 C C . ILE A 1 81 ? 5.980 0.714 4.420 1.00 97.06 81 ILE A C 1
ATOM 633 O O . ILE A 1 81 ? 5.797 0.306 3.269 1.00 97.06 81 ILE A O 1
ATOM 637 N N . GLN A 1 82 ? 7.175 1.049 4.892 1.00 94.94 82 GLN A N 1
ATOM 638 C CA . GLN A 1 82 ? 8.382 0.906 4.099 1.00 94.94 82 GLN A CA 1
ATOM 639 C C . GLN A 1 82 ? 8.810 -0.564 4.074 1.00 94.94 82 GLN A C 1
ATOM 641 O O . GLN A 1 82 ? 9.023 -1.152 5.136 1.00 94.94 82 GLN A O 1
ATOM 646 N N . LEU A 1 83 ? 8.957 -1.118 2.871 1.00 93.75 83 LEU A N 1
ATOM 647 C CA . LEU A 1 83 ? 9.580 -2.413 2.620 1.00 93.75 83 LEU A CA 1
ATOM 648 C C . LEU A 1 83 ? 10.982 -2.158 2.052 1.00 93.75 83 LEU A C 1
ATOM 650 O O . LEU A 1 83 ? 11.903 -1.820 2.794 1.00 93.75 83 LEU A O 1
ATOM 654 N N . THR A 1 84 ? 11.131 -2.234 0.734 1.00 91.00 84 THR A N 1
ATOM 655 C CA . THR A 1 84 ? 12.422 -2.208 0.033 1.00 91.00 84 THR A CA 1
ATOM 656 C C . THR A 1 84 ? 12.668 -0.902 -0.719 1.00 91.00 84 THR A C 1
ATOM 658 O O . THR A 1 84 ? 13.819 -0.500 -0.893 1.00 91.00 84 THR A O 1
ATOM 661 N N . ALA A 1 85 ? 11.619 -0.194 -1.159 1.00 88.12 85 ALA A N 1
ATOM 662 C CA . ALA A 1 85 ? 11.799 1.063 -1.882 1.00 88.12 85 ALA A CA 1
ATOM 663 C C . ALA A 1 85 ? 12.244 2.207 -0.942 1.00 88.12 85 ALA A C 1
ATOM 665 O O . ALA A 1 85 ? 11.634 2.432 0.113 1.00 88.12 85 ALA A O 1
ATOM 666 N N . PRO A 1 86 ? 13.267 2.999 -1.323 1.00 86.25 86 PRO A N 1
ATOM 667 C CA . PRO A 1 86 ? 13.682 4.154 -0.538 1.00 86.25 86 PRO A CA 1
ATOM 668 C C . PRO A 1 86 ? 12.607 5.249 -0.558 1.00 86.25 86 PRO A C 1
ATOM 670 O O . PRO A 1 86 ? 11.961 5.491 -1.576 1.00 86.25 86 PRO A O 1
ATOM 673 N N . LEU A 1 87 ? 12.443 5.949 0.567 1.00 86.06 87 LEU A N 1
ATOM 674 C CA . LEU A 1 87 ? 11.506 7.077 0.694 1.00 86.06 87 LEU A CA 1
ATOM 675 C C . LEU A 1 87 ? 12.161 8.445 0.444 1.00 86.06 87 LEU A C 1
ATOM 677 O O . LEU A 1 87 ? 11.469 9.451 0.304 1.00 86.06 87 LEU A O 1
ATOM 681 N N . ALA A 1 88 ? 13.494 8.500 0.388 1.00 82.62 88 ALA A N 1
ATOM 682 C CA . ALA A 1 88 ? 14.220 9.742 0.156 1.00 82.62 88 ALA A CA 1
ATOM 683 C C . ALA A 1 88 ? 13.897 10.320 -1.232 1.00 82.62 88 ALA A C 1
ATOM 685 O O . ALA A 1 88 ? 13.887 9.598 -2.231 1.00 82.62 88 ALA A O 1
ATOM 686 N N . LYS A 1 89 ? 13.663 11.638 -1.284 1.00 77.56 89 LYS A N 1
ATOM 687 C CA . LYS A 1 89 ? 13.210 12.380 -2.476 1.00 77.56 89 LYS A CA 1
ATOM 688 C C . LYS A 1 89 ? 12.012 11.734 -3.194 1.00 77.56 89 LYS A C 1
ATOM 690 O O . LYS A 1 89 ? 11.943 11.769 -4.421 1.00 77.56 89 LYS A O 1
ATOM 695 N N . ALA A 1 90 ? 11.091 11.118 -2.451 1.00 83.38 90 ALA A N 1
ATOM 696 C CA . ALA A 1 90 ? 9.781 10.775 -2.994 1.00 83.38 90 ALA A CA 1
ATOM 697 C C . ALA A 1 90 ? 9.116 12.043 -3.547 1.00 83.38 90 ALA A C 1
ATOM 699 O O . ALA A 1 90 ? 9.172 13.085 -2.906 1.00 83.38 90 ALA A O 1
ATOM 700 N N . LYS A 1 91 ? 8.517 11.972 -4.732 1.00 80.50 91 LYS A N 1
ATOM 701 C CA . LYS A 1 91 ? 7.774 13.086 -5.352 1.00 80.50 91 LYS A CA 1
ATOM 702 C C . LYS A 1 91 ? 6.261 12.954 -5.210 1.00 80.50 91 LYS A C 1
ATOM 704 O O . LYS A 1 91 ? 5.535 13.929 -5.324 1.00 80.50 91 LYS A O 1
ATOM 709 N N . SER A 1 92 ? 5.797 11.734 -4.970 1.00 83.00 92 SER A N 1
ATOM 710 C CA . SER A 1 92 ? 4.388 11.362 -4.945 1.00 83.00 92 SER A CA 1
ATOM 711 C C . SER A 1 92 ? 4.212 10.120 -4.070 1.00 83.00 92 SER A C 1
ATOM 713 O O . SER A 1 92 ? 5.174 9.385 -3.816 1.00 83.00 92 SER A O 1
ATOM 715 N N . LEU A 1 93 ? 2.988 9.908 -3.591 1.00 86.62 93 LEU A N 1
ATOM 716 C CA . LEU A 1 93 ? 2.528 8.684 -2.941 1.00 86.62 93 LEU A CA 1
ATOM 717 C C . LEU A 1 93 ? 1.558 7.941 -3.871 1.00 86.62 93 LEU A C 1
ATOM 719 O O . LEU A 1 93 ? 0.973 8.535 -4.766 1.00 86.62 93 LEU A O 1
ATOM 723 N N . LEU A 1 94 ? 1.358 6.636 -3.666 1.00 85.62 94 LEU A N 1
ATOM 724 C CA . LEU A 1 94 ? 0.431 5.857 -4.495 1.00 85.62 94 LEU A CA 1
ATOM 725 C C . LEU A 1 94 ? -1.006 5.909 -3.959 1.00 85.62 94 LEU A C 1
ATOM 727 O O . LEU A 1 94 ? -1.536 4.920 -3.436 1.00 85.62 94 LEU A O 1
ATOM 731 N N . SER A 1 95 ? -1.633 7.073 -4.093 1.00 80.88 95 SER A N 1
ATOM 732 C CA . SER A 1 95 ? -3.053 7.306 -3.821 1.00 80.88 95 SER A CA 1
ATOM 733 C C . SER A 1 95 ? -3.631 8.323 -4.801 1.00 80.88 95 SER A C 1
ATOM 735 O O . SER A 1 95 ? -2.897 9.067 -5.448 1.00 80.88 95 SER A O 1
ATOM 737 N N . SER A 1 96 ? -4.960 8.363 -4.910 1.00 74.38 96 SER A N 1
ATOM 738 C CA . SER A 1 96 ? -5.665 9.193 -5.895 1.00 74.38 96 SER A CA 1
ATOM 739 C C . SER A 1 96 ? -5.330 10.686 -5.818 1.00 74.38 96 SER A C 1
ATOM 741 O O . SER A 1 96 ? -5.383 11.362 -6.841 1.00 74.38 96 SER A O 1
ATOM 743 N N . GLU A 1 97 ? -4.970 11.191 -4.635 1.00 74.94 97 GLU A N 1
ATOM 744 C CA . GLU A 1 97 ? -4.550 12.583 -4.418 1.00 74.94 97 GLU A CA 1
ATOM 745 C C . GLU A 1 97 ? -3.222 12.908 -5.130 1.00 74.94 97 GLU A C 1
ATOM 747 O O . GLU A 1 97 ? -3.067 13.976 -5.714 1.00 74.94 97 GLU A O 1
ATOM 752 N N . PHE A 1 98 ? -2.271 11.971 -5.123 1.00 75.19 98 PHE A N 1
ATOM 753 C CA . PHE A 1 98 ? -0.896 12.182 -5.597 1.00 75.19 98 PHE A CA 1
ATOM 754 C C . PHE A 1 98 ? -0.632 11.617 -7.003 1.00 75.19 98 PHE A C 1
ATOM 756 O O . PHE A 1 98 ? 0.480 11.736 -7.530 1.00 75.19 98 PHE A O 1
ATOM 763 N N . GLU A 1 99 ? -1.643 10.995 -7.610 1.00 74.56 99 GLU A N 1
ATOM 764 C CA . GLU A 1 99 ? -1.619 10.405 -8.956 1.00 74.56 99 GLU A CA 1
ATOM 765 C C . GLU A 1 99 ? -2.006 11.404 -10.058 1.00 74.56 99 GLU A C 1
ATOM 767 O O . GLU A 1 99 ? -2.419 11.013 -11.146 1.00 74.56 99 GLU A O 1
ATOM 772 N N . GLN A 1 100 ? -1.867 12.702 -9.786 1.00 67.12 100 GLN A N 1
ATOM 773 C CA . GLN A 1 100 ? -2.192 13.778 -10.718 1.00 67.12 100 GLN A CA 1
ATOM 774 C C . GLN A 1 100 ? -0.928 14.482 -11.219 1.00 67.12 100 GLN A C 1
ATOM 776 O O . GLN A 1 100 ? 0.007 14.740 -10.460 1.00 67.12 100 GLN A O 1
ATOM 781 N N . GLY A 1 101 ? -0.929 14.848 -12.501 1.00 65.38 101 GLY A N 1
ATOM 782 C CA . GLY A 1 101 ? 0.136 15.634 -13.120 1.00 65.38 101 GLY A CA 1
ATOM 783 C C . GLY A 1 101 ? 1.409 14.856 -13.478 1.00 65.38 101 GLY A C 1
ATOM 784 O O . GLY A 1 101 ? 1.576 13.665 -13.218 1.00 65.38 101 GLY A O 1
ATOM 785 N N . GLU A 1 102 ? 2.327 15.559 -14.136 1.00 67.12 102 GLU A N 1
ATOM 786 C CA . GLU A 1 102 ? 3.578 14.993 -14.633 1.00 67.12 102 GLU A CA 1
ATOM 787 C C . GLU A 1 102 ? 4.645 14.943 -13.530 1.00 67.12 102 GLU A C 1
ATOM 789 O O . GLU A 1 102 ? 5.189 15.973 -13.131 1.00 67.12 102 GLU A O 1
ATOM 794 N N . GLN A 1 103 ? 5.012 13.740 -13.075 1.00 68.31 103 GLN A N 1
ATOM 795 C CA . GLN A 1 103 ? 5.934 13.518 -11.946 1.00 68.31 103 GLN A CA 1
ATOM 796 C C . GLN A 1 103 ? 7.298 14.225 -12.085 1.00 68.31 103 GLN A C 1
ATOM 798 O O . GLN A 1 103 ? 7.929 14.588 -11.092 1.00 68.31 103 GLN A O 1
ATOM 803 N N . PHE A 1 104 ? 7.785 14.469 -13.306 1.00 66.81 104 PHE A N 1
ATOM 804 C CA . PHE A 1 104 ? 9.040 15.203 -13.505 1.00 66.81 104 PHE A CA 1
ATOM 805 C C . PHE A 1 104 ? 8.935 16.693 -13.134 1.00 66.81 104 PHE A C 1
ATOM 807 O O . PHE A 1 104 ? 9.953 17.291 -12.788 1.00 66.81 104 PHE A O 1
ATOM 814 N N . ARG A 1 105 ? 7.723 17.261 -13.120 1.00 70.50 105 ARG A N 1
ATOM 815 C CA . ARG A 1 105 ? 7.434 18.672 -12.797 1.00 70.50 105 ARG A CA 1
ATOM 816 C C . ARG A 1 105 ? 7.096 18.892 -11.324 1.00 70.50 105 ARG A C 1
ATOM 818 O O . ARG A 1 105 ? 7.049 20.035 -10.883 1.00 70.50 105 ARG A O 1
ATOM 825 N N . ILE A 1 106 ? 6.880 17.815 -10.571 1.00 75.75 106 ILE A N 1
ATOM 826 C CA . ILE A 1 106 ? 6.511 17.871 -9.155 1.00 75.75 106 ILE A CA 1
ATOM 827 C C . ILE A 1 106 ? 7.792 17.953 -8.299 1.00 75.75 106 ILE A C 1
ATOM 829 O O . ILE A 1 106 ? 8.749 17.202 -8.559 1.00 75.75 106 ILE A O 1
ATOM 833 N N . PRO A 1 107 ? 7.852 18.866 -7.306 1.00 80.00 107 PRO A N 1
ATOM 834 C CA . PRO A 1 107 ? 8.956 18.923 -6.354 1.00 80.00 107 PRO A CA 1
ATOM 835 C C . PRO A 1 107 ? 9.002 17.666 -5.476 1.00 80.00 107 PRO A C 1
ATOM 837 O O . PRO A 1 107 ? 8.042 16.911 -5.367 1.00 80.00 107 PRO A O 1
ATOM 840 N N . ASN A 1 108 ? 10.141 17.434 -4.827 1.00 84.81 108 ASN A N 1
ATOM 841 C CA . ASN A 1 108 ? 10.233 16.343 -3.860 1.00 84.81 108 ASN A CA 1
ATOM 842 C C . ASN A 1 108 ? 9.401 16.675 -2.615 1.00 84.81 108 ASN A C 1
ATOM 844 O O . ASN A 1 108 ? 9.434 17.805 -2.130 1.00 84.81 108 ASN A O 1
ATOM 848 N N . LEU A 1 109 ? 8.739 15.664 -2.066 1.00 86.00 109 LEU A N 1
ATOM 849 C CA . LEU A 1 109 ? 8.124 15.706 -0.749 1.00 86.00 109 LEU A CA 1
ATOM 850 C C . LEU A 1 109 ? 9.207 15.880 0.320 1.00 86.00 109 LEU A C 1
ATOM 852 O O . LEU A 1 109 ? 10.285 15.277 0.254 1.00 86.00 109 LEU A O 1
ATOM 856 N N . GLU A 1 110 ? 8.907 16.701 1.322 1.00 89.12 110 GLU A N 1
ATOM 857 C CA . GLU A 1 110 ? 9.814 16.937 2.439 1.00 89.12 110 GLU A CA 1
ATOM 858 C C . GLU A 1 110 ? 10.005 15.674 3.292 1.00 89.12 110 GLU A C 1
ATOM 860 O O . GLU A 1 110 ? 9.097 14.859 3.471 1.00 89.12 110 GLU A O 1
ATOM 865 N N . ASN A 1 111 ? 11.187 15.523 3.894 1.00 86.81 111 ASN A N 1
ATOM 866 C CA . ASN A 1 111 ? 11.466 14.385 4.776 1.00 86.81 111 ASN A CA 1
ATOM 867 C C . ASN A 1 111 ? 10.566 14.376 6.024 1.00 86.81 111 ASN A C 1
ATOM 869 O O . ASN A 1 111 ? 10.195 13.305 6.504 1.00 86.81 111 ASN A O 1
ATOM 873 N N . SER A 1 112 ? 10.223 15.556 6.546 1.00 91.25 112 SER A N 1
ATOM 874 C CA . SER A 1 112 ? 9.274 15.761 7.649 1.00 91.25 112 SER A CA 1
ATOM 875 C C . SER A 1 112 ? 7.894 15.203 7.294 1.00 91.25 112 SER A C 1
ATOM 877 O O . SER A 1 112 ? 7.328 14.420 8.057 1.00 91.25 112 SER A O 1
ATOM 879 N N . PHE A 1 113 ? 7.405 15.531 6.096 1.00 91.75 113 PHE A N 1
ATOM 880 C CA . PHE A 1 113 ? 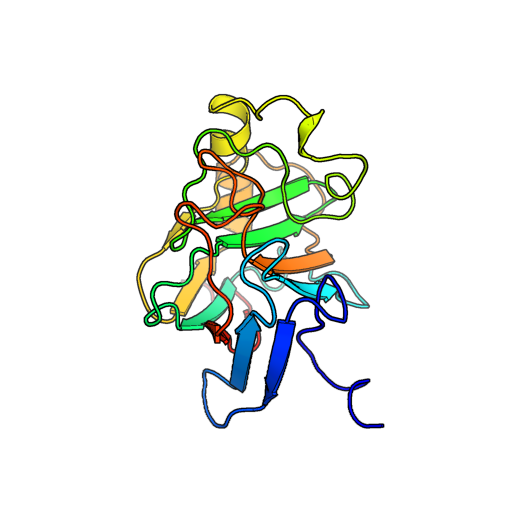6.160 15.010 5.546 1.00 91.75 113 PHE A CA 1
ATOM 881 C C . PHE A 1 113 ? 6.209 13.486 5.398 1.00 91.75 113 PHE A C 1
ATOM 883 O O . PHE A 1 113 ? 5.339 12.785 5.901 1.00 91.75 113 PHE A O 1
ATOM 890 N N . MET A 1 114 ? 7.259 12.936 4.785 1.00 90.94 114 MET A N 1
ATOM 891 C CA . MET A 1 114 ? 7.381 11.479 4.635 1.00 90.94 114 MET A CA 1
ATOM 892 C C . MET A 1 114 ? 7.441 10.757 5.986 1.00 90.94 114 MET A C 1
ATOM 894 O O . MET A 1 114 ? 6.843 9.694 6.153 1.00 90.94 114 MET A O 1
ATOM 898 N N . SER A 1 115 ? 8.119 11.352 6.969 1.00 91.69 115 SER A N 1
ATOM 899 C CA . SER A 1 115 ? 8.219 10.803 8.324 1.00 91.69 115 SER A CA 1
ATOM 900 C C . SER A 1 115 ? 6.870 10.803 9.044 1.00 91.69 115 SER A C 1
ATOM 902 O O . SER A 1 115 ? 6.562 9.836 9.738 1.00 91.69 115 SER A O 1
ATOM 904 N N . SER A 1 116 ? 6.032 11.825 8.838 1.00 94.00 116 SER A N 1
ATOM 905 C CA . SER A 1 116 ? 4.681 11.876 9.418 1.00 94.00 116 SER A CA 1
ATOM 906 C C . SER A 1 116 ? 3.700 10.892 8.769 1.00 94.00 116 SER A C 1
ATOM 908 O O . SER A 1 116 ? 2.657 10.595 9.350 1.00 94.00 116 SER A O 1
ATOM 910 N N . ARG A 1 117 ? 4.029 10.341 7.591 1.00 95.06 117 ARG A N 1
ATOM 911 C CA . ARG A 1 117 ? 3.246 9.289 6.918 1.00 95.06 117 ARG A CA 1
ATOM 912 C C . ARG A 1 117 ? 3.742 7.869 7.1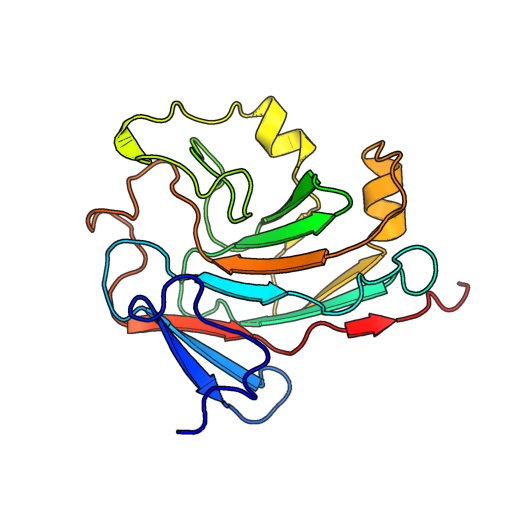98 1.00 95.06 117 ARG A C 1
ATOM 914 O O . ARG A 1 117 ? 3.047 6.914 6.856 1.00 95.06 117 ARG A O 1
ATOM 921 N N . LEU A 1 118 ? 4.909 7.693 7.817 1.00 96.19 118 LEU A N 1
ATOM 922 C CA . LEU A 1 118 ? 5.528 6.378 8.000 1.00 96.19 118 LEU A CA 1
ATOM 923 C C . LEU A 1 118 ? 4.933 5.601 9.190 1.00 96.19 118 LEU A C 1
ATOM 925 O O . LEU A 1 118 ? 5.246 5.855 10.356 1.00 96.19 118 LEU A O 1
ATOM 929 N N . LEU A 1 119 ? 4.133 4.578 8.890 1.00 97.19 119 LEU A N 1
ATOM 930 C CA . LEU A 1 119 ? 3.584 3.646 9.877 1.00 97.19 119 LEU A CA 1
ATOM 931 C C . LEU A 1 119 ? 4.671 2.746 10.450 1.00 97.19 119 LEU A C 1
ATOM 933 O O . LEU A 1 119 ? 4.790 2.633 11.665 1.00 97.19 119 LEU A O 1
ATOM 937 N N . ALA A 1 120 ? 5.464 2.107 9.597 1.00 95.75 120 ALA A N 1
ATOM 938 C CA . ALA A 1 120 ? 6.501 1.177 10.022 1.00 95.75 120 ALA A CA 1
ATOM 939 C C . ALA A 1 120 ? 7.548 0.982 8.925 1.00 95.75 120 ALA A C 1
ATOM 941 O O . ALA A 1 120 ? 7.288 1.229 7.747 1.00 95.75 120 ALA A O 1
ATOM 942 N N . LYS A 1 121 ? 8.718 0.485 9.325 1.00 95.62 121 LYS A N 1
ATOM 943 C CA . LYS A 1 121 ? 9.662 -0.187 8.429 1.00 95.62 121 LYS A CA 1
ATOM 944 C C . LYS A 1 121 ? 9.539 -1.679 8.698 1.00 95.62 121 LYS A C 1
ATOM 946 O O . LYS A 1 121 ? 9.578 -2.072 9.863 1.00 95.62 121 LYS A O 1
ATOM 951 N N . HIS A 1 122 ? 9.351 -2.483 7.663 1.00 94.75 122 HIS A N 1
ATOM 952 C CA . HIS A 1 122 ? 9.134 -3.915 7.810 1.00 94.75 122 HIS A CA 1
ATOM 953 C C . HIS A 1 122 ? 10.164 -4.717 7.017 1.00 94.75 122 HIS A C 1
ATOM 955 O O . HIS A 1 122 ? 10.493 -4.386 5.880 1.00 94.75 122 HIS A O 1
ATOM 961 N N . GLN A 1 123 ? 10.648 -5.780 7.650 1.00 88.62 123 GLN A N 1
ATOM 962 C CA . GLN A 1 123 ? 11.470 -6.826 7.062 1.00 88.62 123 GLN A CA 1
ATOM 963 C C . GLN A 1 123 ? 10.823 -8.158 7.445 1.00 88.62 123 GLN A C 1
ATOM 965 O O . GLN A 1 123 ? 10.456 -8.337 8.608 1.00 88.62 123 GLN A O 1
ATOM 970 N N . GLY A 1 124 ? 10.666 -9.061 6.481 1.00 90.31 124 GLY A N 1
ATOM 971 C CA . GLY A 1 124 ? 9.993 -10.342 6.677 1.00 90.31 124 GLY A CA 1
ATOM 972 C C . GLY A 1 124 ? 8.934 -10.620 5.615 1.00 90.31 124 GLY A C 1
ATOM 973 O O . GLY A 1 124 ? 8.758 -9.852 4.670 1.00 90.31 124 GLY A O 1
ATOM 974 N N . ASP A 1 125 ? 8.256 -11.747 5.795 1.00 93.69 125 ASP A N 1
ATOM 975 C CA . ASP A 1 125 ? 7.245 -12.305 4.894 1.00 93.69 125 ASP A CA 1
ATOM 976 C C . ASP A 1 125 ? 5.799 -11.968 5.308 1.00 93.69 125 ASP A C 1
ATOM 978 O O . ASP A 1 125 ? 4.833 -12.267 4.602 1.00 93.69 125 ASP A O 1
ATOM 982 N N . MET A 1 126 ? 5.626 -11.341 6.473 1.00 96.69 126 MET A N 1
ATOM 983 C CA . MET A 1 126 ? 4.325 -11.024 7.048 1.00 96.69 126 MET A CA 1
ATOM 984 C C . MET A 1 126 ? 4.366 -9.701 7.800 1.00 96.69 126 MET A C 1
ATOM 986 O O . MET A 1 126 ? 4.864 -9.601 8.925 1.00 96.69 126 MET A O 1
ATOM 990 N N . ILE A 1 127 ? 3.705 -8.695 7.240 1.00 97.44 127 ILE A N 1
ATOM 991 C CA . ILE A 1 127 ? 3.423 -7.461 7.961 1.00 97.44 127 ILE A CA 1
ATOM 992 C C . ILE A 1 127 ? 2.306 -7.752 8.959 1.00 97.44 127 ILE A C 1
ATOM 994 O O . ILE A 1 127 ? 1.217 -8.149 8.552 1.00 97.44 127 ILE A O 1
ATOM 998 N N . ARG A 1 128 ? 2.538 -7.527 10.257 1.00 97.00 128 ARG A N 1
ATOM 999 C CA . ARG A 1 128 ? 1.510 -7.697 11.293 1.00 97.00 128 ARG A CA 1
ATOM 1000 C C . ARG A 1 128 ? 1.663 -6.682 12.417 1.00 97.00 128 ARG A C 1
ATOM 1002 O O . ARG A 1 128 ? 2.660 -6.705 13.128 1.00 97.00 128 ARG A O 1
ATOM 1009 N N . PHE A 1 129 ? 0.662 -5.827 12.613 1.00 96.81 129 PHE A N 1
ATOM 1010 C CA . PHE A 1 129 ? 0.608 -4.906 13.754 1.00 96.81 129 PHE A CA 1
ATOM 1011 C C . PHE A 1 129 ? -0.800 -4.340 13.971 1.00 96.81 129 PHE A C 1
ATOM 1013 O O . PHE A 1 129 ? -1.665 -4.408 13.097 1.00 96.81 129 PHE A O 1
ATOM 1020 N N . ASN A 1 130 ? -1.033 -3.768 15.154 1.00 97.56 130 ASN A N 1
ATOM 1021 C CA . ASN A 1 130 ? -2.261 -3.037 15.455 1.00 97.56 130 ASN A CA 1
ATOM 1022 C C . ASN A 1 130 ? -2.214 -1.653 14.777 1.00 97.56 130 ASN A C 1
ATOM 1024 O O . ASN A 1 130 ? -1.543 -0.735 15.259 1.00 97.56 130 ASN A O 1
ATOM 1028 N N . LEU A 1 131 ? -2.895 -1.528 13.636 1.00 97.62 131 LEU A N 1
ATOM 1029 C CA . LEU A 1 131 ? -2.882 -0.336 12.791 1.00 97.62 131 LEU A CA 1
ATOM 1030 C C . LEU A 1 131 ? -3.593 0.840 13.466 1.00 97.62 131 LEU A C 1
ATOM 1032 O O . LEU A 1 131 ? -3.065 1.948 13.459 1.00 97.62 131 LEU A O 1
ATOM 1036 N N . TYR A 1 132 ? -4.725 0.591 14.128 1.00 97.44 132 TYR A N 1
ATOM 1037 C CA . TYR A 1 132 ? -5.451 1.615 14.883 1.00 97.44 132 TYR A CA 1
ATOM 1038 C C . TYR A 1 132 ? -4.578 2.261 15.964 1.00 97.44 132 TYR A C 1
ATOM 1040 O O . TYR A 1 132 ? -4.385 3.477 15.982 1.00 97.44 132 TYR A O 1
ATOM 1048 N N . LYS A 1 133 ? -3.963 1.443 16.828 1.00 97.38 133 LYS A N 1
ATOM 1049 C CA . LYS A 1 133 ? -3.065 1.915 17.890 1.00 97.38 133 LYS A CA 1
ATOM 1050 C C . LYS A 1 133 ? -1.901 2.713 17.311 1.00 97.38 133 LYS A C 1
ATOM 1052 O O . LYS A 1 133 ? -1.540 3.749 17.868 1.00 97.38 133 LYS A O 1
ATOM 1057 N N . ARG A 1 134 ? -1.332 2.263 16.187 1.00 97.69 134 ARG A N 1
ATOM 1058 C CA . ARG A 1 134 ? -0.242 2.978 15.518 1.00 97.69 134 ARG A CA 1
ATOM 1059 C C . ARG A 1 134 ? -0.685 4.348 15.001 1.00 97.69 134 ARG A C 1
ATOM 1061 O O . ARG A 1 134 ? 0.029 5.322 15.221 1.00 97.69 134 ARG A O 1
ATOM 1068 N N . LEU A 1 135 ? -1.859 4.446 14.382 1.00 97.69 135 LEU A N 1
ATOM 1069 C CA . LEU A 1 135 ? -2.421 5.717 13.913 1.00 97.69 135 LEU A CA 1
ATOM 1070 C C . LEU A 1 135 ? -2.681 6.690 15.069 1.00 97.69 135 LEU A C 1
ATOM 1072 O O . LEU A 1 135 ? -2.295 7.854 14.978 1.00 97.69 135 LEU A O 1
ATOM 1076 N N . LYS A 1 136 ? -3.241 6.211 16.190 1.00 97.19 136 LYS A N 1
ATOM 1077 C CA . LYS A 1 136 ? -3.432 7.027 17.406 1.00 97.19 136 LYS A CA 1
ATOM 1078 C C . LYS A 1 136 ? -2.103 7.574 17.932 1.00 97.19 136 LYS A C 1
ATOM 1080 O O . LYS A 1 136 ? -2.015 8.752 18.255 1.00 97.19 136 LYS A O 1
ATOM 1085 N N . GLN A 1 137 ? -1.053 6.749 17.973 1.00 97.06 137 GLN A N 1
ATOM 1086 C CA . GLN A 1 137 ? 0.293 7.180 18.383 1.00 97.06 137 GLN A CA 1
ATOM 1087 C C . GLN A 1 137 ? 0.898 8.232 17.447 1.00 97.06 137 GLN A C 1
ATOM 1089 O O . GLN A 1 137 ? 1.705 9.046 17.882 1.00 97.06 137 GLN A O 1
ATOM 1094 N N . MET A 1 138 ? 0.518 8.213 16.171 1.00 96.00 138 MET A N 1
ATOM 1095 C CA . MET A 1 138 ? 0.921 9.215 15.184 1.00 96.00 138 MET A CA 1
ATOM 1096 C C . MET A 1 138 ? 0.049 10.480 15.222 1.00 96.00 138 MET A C 1
ATOM 1098 O O . MET A 1 138 ? 0.268 11.382 14.420 1.00 96.00 138 MET A O 1
ATOM 1102 N N . GLY A 1 139 ? -0.929 10.557 16.132 1.00 96.44 139 GLY A N 1
ATOM 1103 C CA . GLY A 1 139 ? -1.814 11.712 16.272 1.00 96.44 139 GLY A CA 1
ATOM 1104 C C . GLY A 1 139 ? -2.900 11.800 15.200 1.00 96.44 139 GLY A C 1
ATOM 1105 O O . GLY A 1 139 ? -3.399 12.888 14.942 1.00 96.44 139 GLY A O 1
ATOM 1106 N N . HIS A 1 140 ? -3.265 10.687 14.556 1.00 95.81 140 HIS A N 1
ATOM 1107 C CA . HIS A 1 140 ? -4.415 10.659 13.653 1.00 95.81 140 HIS A CA 1
ATOM 1108 C C . HIS A 1 140 ? -5.724 10.866 14.438 1.00 95.81 140 HIS A C 1
ATOM 1110 O O . HIS A 1 140 ? -5.921 10.244 15.486 1.00 95.81 140 HIS A O 1
ATOM 1116 N N . THR A 1 141 ? -6.614 11.720 13.926 1.00 93.50 141 THR A N 1
ATOM 1117 C CA . THR A 1 141 ? -7.858 12.145 14.600 1.00 93.50 141 THR A CA 1
ATOM 1118 C C . THR A 1 141 ? -9.134 11.910 13.783 1.00 93.50 141 THR A C 1
ATOM 1120 O O . THR A 1 141 ? -10.176 12.421 14.180 1.00 93.50 141 THR A O 1
ATOM 1123 N N . GLY A 1 142 ? -9.061 11.214 12.644 1.00 94.19 142 GLY A N 1
ATOM 1124 C CA . GLY A 1 142 ? -10.218 10.916 11.794 1.00 94.19 142 GLY A CA 1
ATOM 1125 C C . GLY A 1 142 ? -11.089 9.761 12.306 1.00 94.19 142 GLY A C 1
ATOM 1126 O O . GLY A 1 142 ? -11.027 9.389 13.478 1.00 94.19 142 GLY A O 1
ATOM 1127 N N . ASP A 1 143 ? -11.885 9.191 11.403 1.00 97.00 143 ASP A N 1
ATOM 1128 C CA . ASP A 1 143 ? -12.822 8.084 11.641 1.00 97.00 143 ASP A CA 1
ATOM 1129 C C . ASP A 1 143 ? -12.165 6.691 11.555 1.00 97.00 143 ASP A C 1
ATOM 1131 O O . ASP A 1 143 ? -12.827 5.659 11.735 1.00 97.00 143 ASP A O 1
ATOM 1135 N N . PHE A 1 144 ? -10.862 6.647 11.270 1.00 97.56 144 PHE A N 1
ATOM 1136 C CA . PHE A 1 144 ? -10.041 5.450 11.134 1.00 97.56 144 PHE A CA 1
ATOM 1137 C C . PHE A 1 144 ? -10.590 4.469 10.087 1.00 97.56 144 PHE A C 1
ATOM 1139 O O . PHE A 1 144 ? -10.624 3.250 10.311 1.00 97.56 144 PHE A O 1
ATOM 1146 N N . LYS A 1 145 ? -11.015 4.984 8.927 1.00 98.25 145 LYS A N 1
ATOM 1147 C CA . LYS A 1 145 ? -11.540 4.190 7.810 1.00 98.25 145 LYS A CA 1
ATOM 1148 C C . LYS A 1 145 ? -10.469 3.955 6.758 1.00 98.25 145 LYS A C 1
ATOM 1150 O O . LYS A 1 145 ? -9.989 4.877 6.108 1.00 98.25 145 LYS A O 1
ATOM 1155 N N . LEU A 1 146 ? -10.107 2.692 6.546 1.00 97.69 146 LEU A N 1
ATOM 1156 C CA . LEU A 1 146 ? -9.202 2.303 5.466 1.00 97.69 146 LEU A CA 1
ATOM 1157 C C . LEU A 1 146 ? -9.989 2.072 4.170 1.00 97.69 146 LEU A C 1
ATOM 1159 O O . LEU A 1 146 ? -10.797 1.148 4.076 1.00 97.69 146 LEU A O 1
ATOM 1163 N N . HIS A 1 147 ? -9.690 2.865 3.146 1.00 97.44 147 HIS A N 1
ATOM 1164 C CA . HIS A 1 147 ? -10.384 2.835 1.855 1.00 97.44 147 HIS A CA 1
ATOM 1165 C C . HIS A 1 147 ? -9.666 1.998 0.798 1.00 97.44 147 HIS A C 1
ATOM 1167 O O . HIS A 1 147 ? -10.298 1.379 -0.058 1.00 97.44 147 HIS A O 1
ATOM 1173 N N . SER A 1 148 ? -8.334 1.980 0.821 1.00 97.12 148 SER A N 1
ATOM 1174 C CA . SER A 1 148 ? -7.562 1.218 -0.159 1.00 97.12 148 SER A CA 1
ATOM 1175 C C . SER A 1 148 ? -6.170 0.875 0.337 1.00 97.12 148 SER A C 1
ATOM 1177 O O . SER A 1 148 ? -5.601 1.581 1.174 1.00 97.12 148 SER A O 1
ATOM 1179 N N . ILE A 1 149 ? -5.619 -0.193 -0.234 1.00 97.31 149 ILE A N 1
ATOM 1180 C CA . ILE A 1 149 ? -4.209 -0.549 -0.115 1.00 97.31 149 ILE A CA 1
ATOM 1181 C C . ILE A 1 149 ? -3.616 -0.558 -1.517 1.00 97.31 149 ILE A C 1
ATOM 1183 O O . ILE A 1 149 ? -4.156 -1.199 -2.420 1.00 97.31 149 ILE A O 1
ATOM 1187 N N . THR A 1 150 ? -2.490 0.121 -1.682 1.00 96.44 150 THR A N 1
ATOM 1188 C CA . THR A 1 150 ? -1.665 0.057 -2.888 1.00 96.44 150 THR A CA 1
ATOM 1189 C C . THR A 1 150 ? -0.305 -0.503 -2.508 1.00 96.44 150 THR A C 1
ATOM 1191 O O . THR A 1 150 ? 0.299 -0.031 -1.549 1.00 96.44 150 THR A O 1
ATOM 1194 N N . VAL A 1 151 ? 0.200 -1.487 -3.242 1.00 95.25 151 VAL A N 1
ATOM 1195 C CA . VAL A 1 151 ? 1.585 -1.949 -3.100 1.00 95.25 151 VAL A CA 1
ATOM 1196 C C . VAL A 1 151 ? 2.315 -1.621 -4.383 1.00 95.25 151 VAL A C 1
ATOM 1198 O O . VAL A 1 151 ? 1.835 -1.953 -5.463 1.00 95.25 151 VAL A O 1
ATOM 1201 N N . GLY A 1 152 ? 3.452 -0.948 -4.273 1.00 90.69 152 GLY A N 1
ATOM 1202 C CA . GLY A 1 152 ? 4.254 -0.607 -5.435 1.00 90.69 152 GLY A CA 1
ATOM 1203 C C . GLY A 1 152 ? 5.354 0.396 -5.143 1.00 90.69 152 GLY A C 1
ATOM 1204 O O . GLY A 1 152 ? 5.610 0.749 -3.991 1.00 90.69 152 GLY A O 1
ATOM 1205 N N . ASN A 1 153 ? 6.024 0.851 -6.195 1.00 82.00 153 ASN A N 1
ATOM 1206 C CA . ASN A 1 153 ? 6.995 1.935 -6.118 1.00 82.00 153 ASN A CA 1
ATOM 1207 C C . ASN A 1 153 ? 6.346 3.299 -6.368 1.00 82.00 153 ASN A C 1
ATOM 1209 O O . ASN A 1 153 ? 5.569 3.474 -7.303 1.00 82.00 153 ASN A O 1
ATOM 1213 N N . THR A 1 154 ? 6.749 4.295 -5.585 1.00 70.94 154 THR A N 1
ATOM 1214 C CA . THR A 1 154 ? 6.551 5.704 -5.933 1.00 70.94 154 THR A CA 1
ATOM 1215 C C . THR A 1 154 ? 7.721 6.216 -6.768 1.00 70.94 154 THR A C 1
ATOM 1217 O O . THR A 1 154 ? 8.804 5.629 -6.786 1.00 70.94 154 THR A O 1
ATOM 1220 N N . SER A 1 155 ? 7.543 7.355 -7.434 1.00 63.91 155 SER A N 1
ATOM 1221 C CA . SER A 1 155 ? 8.663 8.130 -7.972 1.00 63.91 155 SER A CA 1
ATOM 1222 C C . SER A 1 155 ? 9.510 8.691 -6.819 1.00 63.91 155 SER A C 1
ATOM 1224 O O . SER A 1 155 ? 9.032 9.539 -6.065 1.00 63.91 155 SER A O 1
ATOM 1226 N N . ASN A 1 156 ? 10.752 8.229 -6.669 1.00 60.34 156 ASN A N 1
ATOM 1227 C CA . ASN A 1 156 ? 11.697 8.611 -5.609 1.00 60.34 156 ASN A CA 1
ATOM 1228 C C . ASN A 1 156 ? 13.075 9.037 -6.164 1.00 60.34 156 ASN A C 1
ATOM 1230 O O . ASN A 1 156 ? 13.273 9.077 -7.386 1.00 60.34 156 ASN A O 1
ATOM 1234 N N . LYS A 1 157 ? 14.014 9.418 -5.270 1.00 44.00 157 LYS A N 1
ATOM 1235 C CA . LYS A 1 157 ? 15.435 9.661 -5.603 1.00 44.00 157 LYS A CA 1
ATOM 1236 C C . LYS A 1 157 ? 15.906 8.492 -6.470 1.00 44.00 157 LYS A C 1
ATOM 1238 O O . LYS A 1 157 ? 15.790 7.363 -6.017 1.00 44.00 157 LYS A O 1
ATOM 1243 N N . ASP A 1 158 ? 16.404 8.810 -7.667 1.00 47.94 158 ASP A N 1
ATOM 1244 C CA . ASP A 1 158 ? 16.957 7.912 -8.703 1.00 47.94 158 ASP A CA 1
ATOM 1245 C C . ASP A 1 158 ? 16.079 7.645 -9.941 1.00 47.94 158 ASP A C 1
ATOM 1247 O O . ASP A 1 158 ? 16.531 6.953 -10.841 1.00 47.94 158 ASP A O 1
ATOM 1251 N N . TYR A 1 159 ? 14.898 8.267 -10.096 1.00 49.62 159 TYR A N 1
ATOM 1252 C CA . TYR A 1 159 ? 14.111 8.153 -11.344 1.00 49.62 159 TYR A CA 1
ATOM 1253 C C . TYR A 1 159 ? 13.897 6.679 -11.769 1.00 49.62 159 TYR A C 1
ATOM 1255 O O . TYR A 1 159 ? 14.338 6.235 -12.829 1.00 49.62 159 TYR A O 1
ATOM 1263 N N . LEU A 1 160 ? 13.075 5.940 -11.013 1.00 51.72 160 LEU A N 1
ATOM 1264 C CA . LEU A 1 160 ? 12.515 4.641 -11.449 1.00 51.72 160 LEU A CA 1
ATOM 1265 C C . LEU A 1 160 ? 11.644 4.745 -12.737 1.00 51.72 160 LEU A C 1
ATOM 1267 O O . LEU A 1 160 ? 10.987 3.788 -13.133 1.00 51.72 160 LEU A O 1
ATOM 1271 N N . LEU A 1 161 ? 11.611 5.914 -13.389 1.00 46.09 161 LEU A N 1
ATOM 1272 C CA . LEU A 1 161 ? 10.983 6.165 -14.686 1.00 46.09 161 LEU A CA 1
ATOM 1273 C C . LEU A 1 161 ? 11.934 5.927 -15.877 1.00 46.09 161 LEU A C 1
ATOM 1275 O O . LEU A 1 161 ? 11.459 5.965 -17.005 1.00 46.09 161 LEU A O 1
ATOM 1279 N N . ALA A 1 162 ? 13.243 5.707 -15.674 1.00 42.94 162 ALA A N 1
ATOM 1280 C CA . ALA A 1 162 ? 14.204 5.610 -16.786 1.00 42.94 162 ALA A CA 1
ATOM 1281 C C . ALA A 1 162 ? 15.445 4.729 -16.498 1.00 42.94 162 ALA A C 1
ATOM 1283 O O . ALA A 1 162 ? 16.575 5.142 -16.744 1.00 42.94 162 ALA A O 1
ATOM 1284 N N . GLY A 1 163 ? 15.261 3.514 -15.970 1.00 43.47 163 GLY A N 1
ATOM 1285 C CA . GLY A 1 163 ? 16.285 2.455 -16.035 1.00 43.47 163 GLY A CA 1
ATOM 1286 C C . GLY A 1 163 ? 17.502 2.540 -15.097 1.00 43.47 163 GLY A C 1
ATOM 1287 O O . GLY A 1 163 ? 18.205 1.544 -14.955 1.00 43.47 163 GLY A O 1
ATOM 1288 N N . ASN A 1 164 ? 17.747 3.644 -14.385 1.00 50.25 164 ASN A N 1
ATOM 1289 C CA . ASN A 1 164 ? 18.879 3.730 -13.451 1.00 50.25 164 ASN A CA 1
ATOM 1290 C C . ASN A 1 164 ? 18.469 3.344 -12.025 1.00 50.25 164 ASN A C 1
ATOM 1292 O O . ASN A 1 164 ? 18.076 4.178 -11.218 1.00 50.25 164 ASN A O 1
ATOM 1296 N N . GLY A 1 165 ? 18.555 2.049 -11.707 1.00 58.41 165 GLY A N 1
ATOM 1297 C CA . GLY A 1 165 ? 18.224 1.529 -10.373 1.00 58.41 165 GLY A CA 1
ATOM 1298 C C . GLY A 1 165 ? 16.723 1.311 -10.144 1.00 58.41 165 GLY A C 1
ATOM 1299 O O . GLY A 1 165 ? 16.306 1.163 -8.997 1.00 58.41 165 GLY A O 1
ATOM 1300 N N . GLY A 1 166 ? 15.951 1.298 -11.236 1.00 69.06 166 GLY A N 1
ATOM 1301 C CA . GLY A 1 166 ? 14.543 0.914 -11.380 1.00 69.06 166 GLY A CA 1
ATOM 1302 C C . GLY A 1 166 ? 14.151 -0.440 -10.791 1.00 69.06 166 GLY A C 1
ATOM 1303 O O . GLY A 1 166 ? 15.005 -1.274 -10.507 1.00 69.06 166 GLY A O 1
ATOM 1304 N N . ASN A 1 167 ? 12.841 -0.695 -10.731 1.00 78.81 167 ASN A N 1
ATOM 1305 C CA . ASN A 1 167 ? 12.367 -2.052 -11.003 1.00 78.81 167 ASN A CA 1
ATOM 1306 C C . ASN A 1 167 ? 12.511 -2.276 -12.513 1.00 78.81 167 ASN A C 1
ATOM 1308 O O . ASN A 1 167 ? 12.021 -1.463 -13.297 1.00 78.81 167 ASN A O 1
ATOM 1312 N N . ASN A 1 168 ? 13.207 -3.335 -12.919 1.00 82.44 168 ASN A N 1
ATOM 1313 C CA . ASN A 1 168 ? 13.376 -3.677 -14.329 1.00 82.44 168 ASN A CA 1
ATOM 1314 C C . ASN A 1 168 ? 12.139 -4.422 -14.846 1.00 82.44 168 ASN A C 1
ATOM 1316 O O . ASN A 1 168 ? 11.321 -4.915 -14.068 1.00 82.44 168 ASN A O 1
ATOM 1320 N N . ALA A 1 169 ? 12.017 -4.552 -16.170 1.00 86.62 169 ALA A N 1
ATOM 1321 C CA . ALA A 1 169 ? 11.056 -5.492 -16.736 1.00 86.62 169 ALA A CA 1
ATOM 1322 C C . ALA A 1 169 ? 11.359 -6.897 -16.188 1.00 86.62 169 ALA A C 1
ATOM 1324 O O . ALA A 1 169 ? 12.516 -7.314 -16.141 1.00 86.62 169 ALA A O 1
ATOM 1325 N N . GLY A 1 170 ? 10.325 -7.598 -15.734 1.00 87.94 170 GLY A N 1
ATOM 1326 C CA . GLY A 1 170 ? 10.457 -8.886 -15.064 1.00 87.94 170 GLY A CA 1
ATOM 1327 C C . GLY A 1 170 ? 10.715 -8.818 -13.556 1.00 87.94 170 GLY A C 1
ATOM 1328 O O . GLY A 1 170 ? 10.675 -9.870 -12.932 1.00 87.94 170 GLY A O 1
ATOM 1329 N N . SER A 1 171 ? 10.922 -7.646 -12.939 1.00 89.62 171 SER A N 1
ATOM 1330 C CA . SER A 1 171 ? 10.963 -7.525 -11.469 1.00 89.62 171 SER A CA 1
ATOM 1331 C C . SER A 1 171 ? 9.640 -7.985 -10.849 1.00 89.62 171 SER A C 1
ATOM 1333 O O . SER A 1 171 ? 8.569 -7.663 -11.374 1.00 89.62 171 SER A O 1
ATOM 1335 N N . GLN A 1 172 ? 9.705 -8.733 -9.742 1.00 93.00 172 GLN A N 1
ATOM 1336 C CA . GLN A 1 172 ? 8.534 -9.392 -9.153 1.00 93.00 172 GLN A CA 1
ATOM 1337 C C . GLN A 1 172 ? 8.359 -9.113 -7.665 1.00 93.00 172 GLN A C 1
ATOM 1339 O O . GLN A 1 172 ? 9.318 -8.840 -6.954 1.00 93.00 172 GLN A O 1
ATOM 1344 N N . TYR A 1 173 ? 7.137 -9.210 -7.168 1.00 94.75 173 TYR A N 1
ATOM 1345 C CA . TYR A 1 173 ? 6.882 -9.356 -5.738 1.00 94.75 173 TYR A CA 1
ATOM 1346 C C . TYR A 1 173 ? 5.613 -10.173 -5.527 1.00 94.75 173 TYR A C 1
ATOM 1348 O O . TYR A 1 173 ? 4.695 -10.165 -6.354 1.00 94.75 173 TYR A O 1
ATOM 1356 N N . GLY A 1 174 ? 5.583 -10.905 -4.423 1.00 96.19 174 GLY A N 1
ATOM 1357 C CA . GLY A 1 174 ? 4.446 -11.694 -3.991 1.00 96.19 174 GLY A CA 1
ATOM 1358 C C . GLY A 1 174 ? 3.595 -10.942 -2.976 1.00 96.19 174 GLY A C 1
ATOM 1359 O O . GLY A 1 174 ? 4.109 -10.223 -2.118 1.00 96.19 174 GLY A O 1
ATOM 1360 N N . LEU A 1 175 ? 2.284 -11.138 -3.053 1.00 97.56 175 LEU A N 1
ATOM 1361 C CA . LEU A 1 175 ? 1.311 -10.661 -2.082 1.00 97.56 175 LEU A CA 1
ATOM 1362 C C . LEU A 1 175 ? 0.342 -11.773 -1.706 1.00 97.56 175 LEU A C 1
ATOM 1364 O O . LEU A 1 175 ? -0.088 -12.552 -2.554 1.00 97.56 175 LEU A O 1
ATOM 1368 N N . GLY A 1 176 ? -0.037 -11.807 -0.435 1.00 97.06 176 GLY A N 1
ATOM 1369 C CA . GLY A 1 176 ? -1.276 -12.438 -0.002 1.00 97.06 176 GLY A CA 1
ATOM 1370 C C . GLY A 1 176 ? -2.430 -11.438 0.035 1.00 97.06 176 GLY A C 1
ATOM 1371 O O . GLY A 1 176 ? -2.284 -10.251 -0.275 1.00 97.06 176 GLY A O 1
ATOM 1372 N N . ARG A 1 177 ? -3.592 -11.902 0.496 1.00 96.12 177 ARG A N 1
ATOM 1373 C CA . ARG A 1 177 ? -4.711 -11.012 0.829 1.00 96.12 177 ARG A CA 1
ATOM 1374 C C . ARG A 1 177 ? -4.512 -10.374 2.204 1.00 96.12 177 ARG A C 1
ATOM 1376 O O . ARG A 1 177 ? -4.160 -11.084 3.152 1.00 96.12 177 ARG A O 1
ATOM 1383 N N . PRO A 1 178 ? -4.792 -9.069 2.346 1.00 97.19 178 PRO A N 1
ATOM 1384 C CA . PRO A 1 178 ? -4.781 -8.414 3.638 1.00 97.19 178 PRO A CA 1
ATOM 1385 C C . PRO A 1 178 ? -5.894 -8.986 4.523 1.00 97.19 178 PRO A C 1
ATOM 1387 O O . PRO A 1 178 ? -6.985 -9.312 4.049 1.00 97.19 178 PRO A O 1
ATOM 1390 N N . ARG A 1 179 ? -5.627 -9.101 5.824 1.00 97.06 179 ARG A N 1
ATOM 1391 C CA . ARG A 1 179 ? -6.611 -9.514 6.829 1.00 97.06 179 ARG A CA 1
ATOM 1392 C C . ARG A 1 179 ? -6.702 -8.471 7.930 1.00 97.06 179 ARG A C 1
ATOM 1394 O O . ARG A 1 179 ? -5.686 -7.939 8.375 1.00 97.06 179 ARG A O 1
ATOM 1401 N N . PHE A 1 180 ? -7.929 -8.238 8.381 1.00 96.81 180 PHE A N 1
ATOM 1402 C CA . PHE A 1 180 ? -8.248 -7.345 9.486 1.00 96.81 180 PHE A CA 1
ATOM 1403 C C . PHE A 1 180 ? -8.966 -8.145 10.553 1.00 96.81 180 PHE A C 1
ATOM 1405 O O . PHE A 1 180 ? -10.033 -8.710 10.314 1.00 96.81 180 PHE A O 1
ATOM 1412 N N . LEU A 1 181 ? -8.344 -8.240 11.719 1.00 95.75 181 LEU A N 1
ATOM 1413 C CA . LEU A 1 181 ? -8.831 -9.056 12.818 1.00 95.75 181 LEU A CA 1
ATOM 1414 C C . LEU A 1 181 ? -9.190 -8.158 13.998 1.00 95.75 181 LEU A C 1
ATOM 1416 O O . LEU A 1 181 ? -8.621 -7.077 14.185 1.00 95.75 181 LEU A O 1
ATOM 1420 N N . LYS A 1 182 ? -10.125 -8.629 14.822 1.00 93.69 182 LYS A N 1
ATOM 1421 C CA . LYS A 1 182 ? -10.350 -8.033 16.139 1.00 93.69 182 LYS A CA 1
ATOM 1422 C C . LYS A 1 182 ? -9.061 -8.165 16.952 1.00 93.69 182 LYS A C 1
ATOM 1424 O O . LYS A 1 182 ? -8.384 -9.192 16.874 1.00 93.69 182 LYS A O 1
ATOM 1429 N N . SER A 1 183 ? -8.721 -7.140 17.731 1.00 79.25 183 SER A N 1
ATOM 1430 C CA . SER A 1 183 ? -7.752 -7.340 18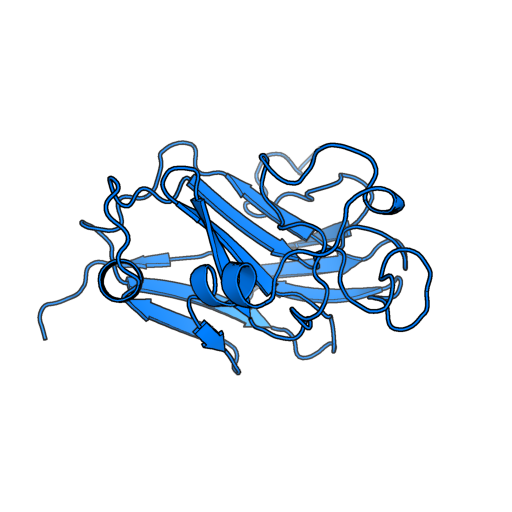.805 1.00 79.25 183 SER A CA 1
ATOM 1431 C C . SER A 1 183 ? -8.465 -8.203 19.834 1.00 79.25 183 SER A C 1
ATOM 1433 O O . SER A 1 183 ? -9.400 -7.725 20.472 1.00 79.25 183 SER A O 1
ATOM 1435 N N . ASN A 1 184 ? -8.090 -9.473 19.964 1.00 61.72 184 ASN A N 1
ATOM 1436 C CA . ASN A 1 184 ? -8.431 -10.170 21.195 1.00 61.72 184 ASN A CA 1
ATOM 1437 C C . ASN A 1 184 ? -7.734 -9.395 22.315 1.00 61.72 184 ASN A C 1
ATOM 1439 O O . ASN A 1 184 ? -6.577 -9.005 22.153 1.00 61.72 184 ASN A O 1
ATOM 1443 N N . SER A 1 185 ? -8.481 -9.068 23.363 1.00 42.06 185 SER A N 1
ATOM 1444 C CA . SER A 1 185 ? -7.968 -8.405 24.553 1.00 42.06 185 SER A CA 1
ATOM 1445 C C . SER A 1 185 ? -6.798 -9.231 25.096 1.00 42.06 185 SER A C 1
ATOM 1447 O O . SER A 1 185 ? -7.018 -10.344 25.571 1.00 42.06 185 SER A O 1
ATOM 1449 N N . GLU A 1 186 ? -5.575 -8.726 24.945 1.00 39.78 186 GLU A N 1
ATOM 1450 C CA . GLU A 1 186 ? -4.470 -9.059 25.848 1.00 39.78 186 GLU A CA 1
ATOM 1451 C C . GLU A 1 186 ? -4.549 -8.122 27.050 1.00 39.78 186 GLU A C 1
ATOM 1453 O O . GLU A 1 186 ? -4.735 -6.900 26.822 1.00 39.78 186 GLU A O 1
#